Protein AF-A0A662VMW4-F1 (afdb_monomer_lite)

pLDDT: mean 93.88, std 6.51, range [38.72, 98.88]

Sequence (326 aa):
MIAGYEICIRVAQFLLPSYYYFHNTGTAGTFGAAAACGKLLDLDVNQFVNAIGNAGTMAAGLWQFLEDGALSKSIHAGNAAKNGLISAELSKRGMTGAIKIFEGEKGICRAINRVDVKDCNLEILIENLGKKYKIAEVSVKPYPSCAGTHAAIDAIFYLLNDTNIDTSLISKIEVEVPKRMYDLGLWNKTPKNAYAAKFSIPFCIAAILKFGKLGVAEFSDENVKELADTMNKVDVIHSPELDKEAVEVGSYPSVVKLTLTDSSTLECKVTYPKGHEKNPMLERDIQKKFEENAKGLIPEDTIRRLISSISRLERFEDVSLLFGGE

Foldseek 3Di:
DLQLLQQLVLVLVLQPPLPPFWDSLLASLLLSLLRVLLVVVVPDPQLNLQLNQQSNVRRTDTPVCLVVLHPCNVVSNVSSNVSSNVSSVVSVVPHGGDNCQCQDPPHPNCVRVVDHSVPGDPCSSPPCPPNDGSVLQFFDDLAPADLLLQQVLVQLLCQCVVPVDLLVQFQAKEKEWAPVLVVSVLQDLQQPALSSLSSHNLLSNLLCNVPVDHYSVCSGRVNSVVSSVSSVRYGYDYDPVQNVLLPDVSQGKMKMWTAGNVRDIDIDIGRRGERGSVRYDDLVSVLVNQCVVCPPVDDPVLSVLLSVCVVPVVPDPDPVVNVVHD

Structure (mmCIF, N/CA/C/O backbone):
data_AF-A0A662VMW4-F1
#
_entry.id   AF-A0A662VMW4-F1
#
loop_
_atom_site.group_PDB
_atom_site.id
_atom_site.type_symbol
_atom_site.label_atom_id
_atom_site.label_alt_id
_atom_site.label_comp_id
_atom_site.label_asym_id
_atom_site.label_entity_id
_atom_site.label_seq_id
_atom_site.pdbx_PDB_ins_code
_atom_site.Cartn_x
_atom_site.Cartn_y
_atom_site.Cartn_z
_atom_site.occupancy
_atom_site.B_iso_or_equiv
_atom_site.auth_seq_id
_atom_site.auth_comp_id
_atom_site.auth_asym_id
_atom_site.auth_atom_id
_atom_site.pdbx_PDB_model_num
ATOM 1 N N . MET A 1 1 ? 5.449 -8.865 -15.879 1.00 88.38 1 MET A N 1
ATOM 2 C CA . MET A 1 1 ? 5.154 -8.604 -14.447 1.00 88.38 1 MET A CA 1
ATOM 3 C C . MET A 1 1 ? 6.329 -8.917 -13.525 1.00 88.38 1 MET A C 1
ATOM 5 O O . MET A 1 1 ? 6.767 -8.001 -12.844 1.00 88.38 1 MET A O 1
ATOM 9 N N . ILE A 1 2 ? 6.868 -10.146 -13.524 1.00 94.50 2 ILE A N 1
ATOM 10 C CA . ILE A 1 2 ? 7.943 -10.576 -12.600 1.00 94.50 2 ILE A CA 1
ATOM 11 C C . ILE A 1 2 ? 9.131 -9.602 -12.581 1.00 94.50 2 ILE A C 1
ATOM 13 O O . ILE A 1 2 ? 9.471 -9.098 -11.520 1.00 94.50 2 ILE A O 1
ATOM 17 N N . ALA A 1 3 ? 9.693 -9.251 -13.745 1.00 94.25 3 ALA A N 1
ATOM 18 C CA . ALA A 1 3 ? 10.815 -8.309 -13.834 1.00 94.25 3 ALA A CA 1
ATOM 19 C C . ALA A 1 3 ? 10.515 -6.933 -13.205 1.00 94.25 3 ALA A C 1
ATOM 21 O O . ALA A 1 3 ? 11.375 -6.345 -12.558 1.00 94.25 3 ALA A O 1
ATOM 22 N N . GLY A 1 4 ? 9.286 -6.430 -13.355 1.00 96.69 4 GLY A N 1
ATOM 23 C CA . GLY A 1 4 ? 8.892 -5.149 -12.773 1.00 96.69 4 GLY A CA 1
ATOM 24 C C . GLY A 1 4 ? 8.798 -5.194 -11.251 1.00 96.69 4 GLY A C 1
ATOM 25 O O . GLY A 1 4 ? 9.306 -4.296 -10.585 1.00 96.69 4 GLY A O 1
ATOM 26 N N . TYR A 1 5 ? 8.204 -6.255 -10.697 1.00 96.06 5 TYR A N 1
ATOM 27 C CA . TYR A 1 5 ? 8.178 -6.479 -9.248 1.00 96.06 5 TYR A CA 1
ATOM 28 C C . TYR A 1 5 ? 9.584 -6.658 -8.678 1.00 96.06 5 TYR A C 1
ATOM 30 O O . TYR A 1 5 ? 9.911 -6.043 -7.667 1.00 96.06 5 TYR A O 1
ATOM 38 N N . GLU A 1 6 ? 10.416 -7.448 -9.359 1.00 96.12 6 GLU A N 1
ATOM 39 C CA . GLU A 1 6 ? 11.798 -7.714 -8.971 1.00 96.12 6 GLU A CA 1
ATOM 40 C C . GLU A 1 6 ? 12.590 -6.414 -8.806 1.00 96.12 6 GLU A C 1
ATOM 42 O O . GLU A 1 6 ? 13.123 -6.137 -7.733 1.00 96.12 6 GLU A O 1
ATOM 47 N N . ILE A 1 7 ? 12.602 -5.575 -9.846 1.00 96.25 7 ILE A N 1
ATOM 48 C CA . ILE A 1 7 ? 13.338 -4.309 -9.830 1.00 96.25 7 ILE A CA 1
ATOM 49 C C . ILE A 1 7 ? 12.708 -3.311 -8.854 1.00 96.25 7 ILE A C 1
ATOM 51 O O . ILE A 1 7 ? 13.433 -2.677 -8.093 1.00 96.25 7 ILE A O 1
ATOM 55 N N . CYS A 1 8 ? 11.377 -3.193 -8.815 1.00 96.31 8 CYS A N 1
ATOM 56 C CA . CYS A 1 8 ? 10.692 -2.290 -7.886 1.00 96.31 8 CYS A CA 1
ATOM 57 C C . CYS A 1 8 ? 11.068 -2.580 -6.428 1.00 96.31 8 CYS A C 1
ATOM 59 O O . CYS A 1 8 ? 11.479 -1.679 -5.700 1.00 96.31 8 CYS A O 1
ATOM 61 N N . ILE A 1 9 ? 10.954 -3.839 -5.996 1.00 94.56 9 ILE A N 1
ATOM 62 C CA . ILE A 1 9 ? 11.159 -4.212 -4.592 1.00 94.56 9 ILE A CA 1
ATOM 63 C C . ILE A 1 9 ? 12.630 -4.071 -4.206 1.00 94.56 9 ILE A C 1
ATOM 65 O O . ILE A 1 9 ? 12.927 -3.534 -3.141 1.00 94.56 9 ILE A O 1
ATOM 69 N N . ARG A 1 10 ? 13.554 -4.470 -5.083 1.00 94.56 10 ARG A N 1
ATOM 70 C CA . ARG A 1 10 ? 14.994 -4.317 -4.836 1.00 94.56 10 ARG A CA 1
ATOM 71 C C . ARG A 1 10 ? 15.412 -2.860 -4.746 1.00 94.56 10 ARG A C 1
ATOM 73 O O . ARG A 1 10 ? 16.129 -2.494 -3.823 1.00 94.56 10 ARG A O 1
ATOM 80 N N . VAL A 1 11 ? 14.921 -2.014 -5.652 1.00 94.81 11 VAL A N 1
ATOM 81 C CA . VAL A 1 11 ? 15.173 -0.569 -5.581 1.00 94.81 11 VAL A CA 1
ATOM 82 C C . VAL A 1 11 ? 14.539 0.021 -4.325 1.00 94.81 11 VAL A C 1
ATOM 84 O O . VAL A 1 11 ? 15.156 0.852 -3.668 1.00 94.81 11 VAL A O 1
ATOM 87 N N . ALA A 1 12 ? 13.343 -0.423 -3.934 1.00 92.69 12 ALA A N 1
ATOM 88 C CA . ALA A 1 12 ? 12.746 0.007 -2.677 1.00 92.69 12 ALA A CA 1
ATOM 89 C C . ALA A 1 12 ? 13.654 -0.356 -1.489 1.00 92.69 12 ALA A C 1
ATOM 91 O O . ALA A 1 12 ? 13.955 0.528 -0.689 1.00 92.69 12 ALA A O 1
ATOM 92 N N . GLN A 1 13 ? 14.135 -1.598 -1.400 1.00 90.81 13 GLN A N 1
ATOM 93 C CA . GLN A 1 13 ? 15.043 -2.052 -0.339 1.00 90.81 13 GLN A CA 1
ATOM 94 C C . GLN A 1 13 ? 16.376 -1.292 -0.344 1.00 90.81 13 GLN A C 1
ATOM 96 O O . GLN A 1 13 ? 16.852 -0.890 0.711 1.00 90.81 13 GLN A O 1
ATOM 101 N N . PHE A 1 14 ? 16.933 -1.028 -1.526 1.00 91.62 14 PHE A N 1
ATOM 102 C CA . PHE A 1 14 ? 18.138 -0.217 -1.705 1.00 91.62 14 PHE A CA 1
ATOM 103 C C . PHE A 1 14 ? 17.962 1.227 -1.204 1.00 91.62 14 PHE A C 1
ATOM 105 O O . PHE A 1 14 ? 18.882 1.823 -0.651 1.00 91.62 14 PHE A O 1
ATOM 112 N N . LEU A 1 15 ? 16.759 1.783 -1.358 1.00 88.38 15 LEU A N 1
ATOM 113 C CA . LEU A 1 15 ? 16.388 3.120 -0.897 1.00 88.38 15 LEU A CA 1
ATOM 114 C C . LEU A 1 15 ? 15.868 3.142 0.554 1.00 88.38 15 LEU A C 1
ATOM 116 O O . LEU A 1 15 ? 15.182 4.083 0.937 1.00 88.38 15 LEU A O 1
ATOM 120 N N . LEU A 1 16 ? 16.133 2.140 1.391 1.00 81.38 16 LEU A N 1
ATOM 121 C CA . LEU A 1 16 ? 15.927 2.258 2.843 1.00 81.38 16 LEU A CA 1
ATOM 122 C C . LEU A 1 16 ? 17.132 2.975 3.489 1.00 81.38 16 LEU A C 1
ATOM 124 O O . LEU A 1 16 ? 18.251 2.775 3.025 1.00 81.38 16 LEU A O 1
ATOM 128 N N . PRO A 1 17 ? 16.955 3.808 4.543 1.00 70.12 17 PRO A N 1
ATOM 129 C CA . PRO A 1 17 ? 15.722 4.133 5.281 1.00 70.12 17 PRO A CA 1
ATOM 130 C C . PRO A 1 17 ? 14.933 5.345 4.733 1.00 70.12 17 PRO A C 1
ATOM 132 O O . PRO A 1 17 ? 14.060 5.884 5.407 1.00 70.12 17 PRO A O 1
ATOM 135 N N . SER A 1 18 ? 15.220 5.774 3.508 1.00 62.03 18 SER A N 1
ATOM 136 C CA . SER A 1 18 ? 14.873 7.054 2.865 1.00 62.03 18 SER A CA 1
ATOM 137 C C . SER A 1 18 ? 13.409 7.490 2.715 1.00 62.03 18 SER A C 1
ATOM 139 O O . SER A 1 18 ? 13.099 8.494 2.067 1.00 62.03 18 SER A O 1
ATOM 141 N N . TYR A 1 19 ? 12.475 6.769 3.319 1.00 66.44 19 TYR A N 1
ATOM 142 C CA . TYR A 1 19 ? 11.041 6.996 3.154 1.00 66.44 19 TYR A CA 1
ATOM 143 C C . TYR A 1 19 ? 10.470 8.136 3.988 1.00 66.44 19 TYR A C 1
ATOM 145 O O . TYR A 1 19 ? 9.255 8.298 4.014 1.00 66.44 19 TYR A O 1
ATOM 153 N N . TYR A 1 20 ? 11.314 8.912 4.664 1.00 71.94 20 TYR A N 1
ATOM 154 C CA . TYR A 1 20 ? 10.844 10.034 5.468 1.00 71.94 20 TYR A CA 1
ATOM 155 C C . TYR A 1 20 ? 10.188 11.114 4.593 1.00 71.94 20 TYR A C 1
ATOM 157 O O . TYR A 1 20 ? 9.087 11.564 4.881 1.00 71.94 20 TYR A O 1
ATOM 165 N N . TYR A 1 21 ? 10.823 11.486 3.475 1.00 85.38 21 TYR A N 1
ATOM 166 C CA . TYR A 1 21 ? 10.303 12.532 2.582 1.00 85.38 21 TYR A CA 1
ATOM 167 C C . TYR A 1 21 ? 9.625 11.979 1.329 1.00 85.38 21 TYR A C 1
ATOM 169 O O . TYR A 1 21 ? 8.680 12.585 0.821 1.00 85.38 21 TYR A O 1
ATOM 177 N N . PHE A 1 22 ? 10.093 10.832 0.829 1.00 90.69 22 PHE A N 1
ATOM 178 C CA . PHE A 1 22 ? 9.646 10.270 -0.441 1.00 90.69 22 PHE A CA 1
ATOM 179 C C . PHE A 1 22 ? 8.833 8.987 -0.271 1.00 90.69 22 PHE A C 1
ATOM 181 O O . PHE A 1 22 ? 9.166 8.091 0.505 1.00 90.69 22 PHE A O 1
ATOM 188 N N . HIS A 1 23 ? 7.782 8.872 -1.072 1.00 92.00 23 HIS A N 1
ATOM 189 C CA . HIS A 1 23 ? 6.927 7.703 -1.161 1.00 92.00 23 HIS A CA 1
ATOM 190 C C . HIS A 1 23 ? 7.500 6.692 -2.161 1.00 92.00 23 HIS A C 1
ATOM 192 O O . HIS A 1 23 ? 7.542 6.939 -3.369 1.00 92.00 23 HIS A O 1
ATOM 198 N N . ASN A 1 24 ? 7.867 5.511 -1.660 1.00 91.00 24 ASN A N 1
ATOM 199 C CA . ASN A 1 24 ? 8.467 4.417 -2.431 1.00 91.00 24 ASN A CA 1
ATOM 200 C C . ASN A 1 24 ? 7.667 3.991 -3.676 1.00 91.00 24 ASN A C 1
ATOM 202 O O . ASN A 1 24 ? 8.257 3.622 -4.686 1.00 91.00 24 ASN A O 1
ATOM 206 N N . THR A 1 25 ? 6.334 4.072 -3.634 1.00 93.44 25 THR A N 1
ATOM 207 C CA . THR A 1 25 ? 5.485 3.742 -4.793 1.00 93.44 25 THR A CA 1
ATOM 208 C C . THR A 1 25 ? 5.797 4.643 -5.988 1.00 93.44 25 THR A C 1
ATOM 210 O O . THR A 1 25 ? 5.782 4.176 -7.120 1.00 93.44 25 THR A O 1
ATOM 213 N N . GLY A 1 26 ? 6.072 5.928 -5.740 1.00 94.94 26 GLY A N 1
ATOM 214 C CA . GLY A 1 26 ? 6.413 6.882 -6.792 1.00 94.94 26 GLY A CA 1
ATOM 215 C C . GLY A 1 26 ? 7.872 6.767 -7.232 1.00 94.94 26 GLY A C 1
ATOM 216 O O . GLY A 1 26 ? 8.170 6.831 -8.422 1.00 94.94 26 GLY A O 1
ATOM 217 N N . THR A 1 27 ? 8.791 6.528 -6.292 1.00 94.69 27 THR A N 1
ATOM 218 C CA . THR A 1 27 ? 10.219 6.403 -6.610 1.00 94.69 27 THR A CA 1
ATOM 219 C C . THR A 1 27 ? 10.556 5.028 -7.192 1.00 94.69 27 THR A C 1
ATOM 221 O O . THR A 1 27 ? 10.741 4.896 -8.400 1.00 94.69 27 THR A O 1
ATOM 224 N N . ALA A 1 28 ? 10.575 3.980 -6.369 1.00 96.06 28 ALA A N 1
ATOM 225 C CA . ALA A 1 28 ? 10.934 2.620 -6.774 1.00 96.06 28 ALA A CA 1
ATOM 226 C C . ALA A 1 28 ? 9.974 2.029 -7.825 1.00 96.06 28 ALA A C 1
ATOM 228 O O . ALA A 1 28 ? 10.408 1.325 -8.740 1.00 96.06 28 ALA A O 1
ATOM 229 N N . GLY A 1 29 ? 8.684 2.381 -7.758 1.00 97.38 29 GLY A N 1
ATOM 230 C CA . GLY A 1 29 ? 7.695 1.959 -8.754 1.00 97.38 29 GLY A CA 1
ATOM 231 C C . GLY A 1 29 ? 8.026 2.417 -10.176 1.00 97.38 29 GLY A C 1
ATOM 232 O O . GLY A 1 29 ? 7.745 1.687 -11.125 1.00 97.38 29 GLY A O 1
ATOM 233 N N . THR A 1 30 ? 8.687 3.572 -10.334 1.00 98.19 30 THR A N 1
ATOM 234 C CA . THR A 1 30 ? 9.099 4.089 -11.651 1.00 98.19 30 THR A CA 1
ATOM 235 C C . THR A 1 30 ? 10.113 3.156 -12.321 1.00 98.19 30 THR A C 1
ATOM 237 O O . THR A 1 30 ? 9.996 2.856 -13.509 1.00 98.19 30 THR A O 1
ATOM 240 N N . PHE A 1 31 ? 11.060 2.613 -11.550 1.00 98.38 31 PHE A N 1
ATOM 241 C CA . PHE A 1 31 ? 12.035 1.635 -12.040 1.00 98.38 31 PHE A CA 1
ATOM 242 C C . PHE A 1 31 ? 11.387 0.293 -12.385 1.00 98.38 31 PHE A C 1
ATOM 244 O O . PHE A 1 31 ? 11.691 -0.292 -13.424 1.00 98.38 31 PHE A O 1
ATOM 251 N N . GLY A 1 32 ? 10.461 -0.182 -11.546 1.00 98.12 32 GLY A N 1
ATOM 252 C CA . GLY A 1 32 ? 9.708 -1.405 -11.824 1.00 98.12 32 GLY A CA 1
ATOM 253 C C . GLY A 1 32 ? 8.880 -1.312 -13.105 1.00 98.12 32 GLY A C 1
ATOM 254 O O . GLY A 1 32 ? 8.888 -2.234 -13.922 1.00 98.12 32 GLY A O 1
ATOM 255 N N . ALA A 1 33 ? 8.210 -0.178 -13.318 1.00 98.56 33 ALA A N 1
ATOM 256 C CA . ALA A 1 33 ? 7.465 0.086 -14.544 1.00 98.56 33 ALA A CA 1
ATOM 257 C C . ALA A 1 33 ? 8.388 0.123 -15.774 1.00 98.56 33 ALA A C 1
ATOM 259 O O . ALA A 1 33 ? 8.072 -0.515 -16.778 1.00 98.56 33 ALA A O 1
ATOM 260 N N . ALA A 1 34 ? 9.549 0.783 -15.682 1.00 98.62 34 ALA A N 1
ATOM 261 C CA . ALA A 1 34 ? 10.544 0.800 -16.757 1.00 98.62 34 ALA A CA 1
ATOM 262 C C . ALA A 1 34 ? 11.063 -0.606 -17.089 1.00 98.62 34 ALA A C 1
ATOM 264 O O . ALA A 1 34 ? 11.151 -0.965 -18.259 1.00 98.62 34 ALA A O 1
ATOM 265 N N . ALA A 1 35 ? 11.340 -1.432 -16.076 1.00 98.25 35 ALA A N 1
ATOM 266 C CA . ALA A 1 35 ? 11.790 -2.807 -16.273 1.00 98.25 35 ALA A CA 1
ATOM 267 C C . ALA A 1 35 ? 10.716 -3.685 -16.938 1.00 98.25 35 ALA A C 1
ATOM 269 O O . ALA A 1 35 ? 11.013 -4.449 -17.857 1.00 98.25 35 ALA A O 1
ATOM 270 N N . ALA A 1 36 ? 9.457 -3.564 -16.505 1.00 98.19 36 ALA A N 1
ATOM 271 C CA . ALA A 1 36 ? 8.347 -4.294 -17.109 1.00 98.19 36 ALA A CA 1
ATOM 272 C C . ALA A 1 36 ? 8.113 -3.877 -18.569 1.00 98.19 36 ALA A C 1
ATOM 274 O O . ALA A 1 36 ? 8.021 -4.748 -19.432 1.00 98.19 36 ALA A O 1
ATOM 275 N N . CYS A 1 37 ? 8.067 -2.572 -18.850 1.00 98.44 37 CYS A N 1
ATOM 276 C CA . CYS A 1 37 ? 7.871 -2.054 -20.207 1.00 98.44 37 CYS A CA 1
ATOM 277 C C . CYS A 1 37 ? 9.068 -2.373 -21.105 1.00 98.44 37 CYS A C 1
ATOM 279 O O . CYS A 1 37 ? 8.886 -2.804 -22.237 1.00 98.44 37 CYS A O 1
ATOM 281 N N . GLY A 1 38 ? 10.291 -2.245 -20.588 1.00 98.31 38 GLY A N 1
ATOM 282 C CA . GLY A 1 38 ? 11.498 -2.592 -21.329 1.00 98.31 38 GLY A CA 1
ATOM 283 C C . GLY A 1 38 ? 11.531 -4.066 -21.733 1.00 98.31 38 GLY A C 1
ATOM 284 O O . GLY A 1 38 ? 11.960 -4.399 -22.835 1.00 98.31 38 GLY A O 1
ATOM 285 N N . LYS A 1 39 ? 10.998 -4.952 -20.880 1.00 97.38 39 LYS A N 1
ATOM 286 C CA . LYS A 1 39 ? 10.869 -6.374 -21.212 1.00 97.38 39 LYS A CA 1
ATOM 287 C C . LYS A 1 39 ? 9.809 -6.631 -22.285 1.00 97.38 39 LYS A C 1
ATOM 289 O O . LYS A 1 39 ? 10.014 -7.524 -23.091 1.00 97.38 39 LYS A O 1
ATOM 294 N N . LEU A 1 40 ? 8.711 -5.874 -22.295 1.00 95.94 40 LEU A N 1
ATOM 295 C CA . LEU A 1 40 ? 7.670 -5.973 -23.329 1.00 95.94 40 LEU A CA 1
ATOM 296 C C . LEU A 1 40 ? 8.121 -5.407 -24.683 1.00 95.94 40 LEU A C 1
ATOM 298 O O . LEU A 1 40 ? 7.681 -5.884 -25.718 1.00 95.94 40 LEU A O 1
ATOM 302 N N . LEU A 1 41 ? 8.993 -4.398 -24.676 1.00 97.81 41 LEU A N 1
ATOM 303 C CA . LEU A 1 41 ? 9.533 -3.761 -25.883 1.00 97.81 41 LEU A CA 1
ATOM 304 C C . LEU A 1 41 ? 10.791 -4.456 -26.432 1.00 97.81 41 LEU A C 1
ATOM 306 O O . LEU A 1 41 ? 11.428 -3.922 -27.348 1.00 97.81 41 LEU A O 1
ATOM 310 N N . ASP A 1 42 ? 11.184 -5.592 -25.848 1.00 97.50 42 ASP A N 1
ATOM 311 C CA . ASP A 1 42 ? 12.422 -6.314 -26.151 1.00 97.50 42 ASP A CA 1
ATOM 312 C C . ASP A 1 42 ? 13.634 -5.372 -26.237 1.00 97.50 42 ASP A C 1
ATOM 314 O O . ASP A 1 42 ? 14.305 -5.261 -27.270 1.00 97.50 42 ASP A O 1
ATOM 318 N N . LEU A 1 43 ? 13.868 -4.608 -25.164 1.00 98.62 43 LEU A N 1
ATOM 319 C CA . LEU A 1 43 ? 15.068 -3.781 -25.052 1.00 98.62 43 LEU A CA 1
ATOM 320 C C . LEU A 1 43 ? 16.319 -4.659 -24.956 1.00 98.62 43 LEU A C 1
ATOM 322 O O . LEU A 1 43 ? 16.342 -5.656 -24.229 1.00 98.62 43 LEU A O 1
ATOM 326 N N . ASP A 1 44 ? 17.381 -4.254 -25.650 1.00 98.50 44 ASP A N 1
ATOM 327 C CA . ASP A 1 44 ? 18.712 -4.813 -25.422 1.00 98.50 44 ASP A CA 1
ATOM 328 C C . ASP A 1 44 ? 19.327 -4.292 -24.106 1.00 98.50 44 ASP A C 1
ATOM 330 O O . ASP A 1 44 ? 18.756 -3.456 -23.403 1.00 98.50 44 ASP A O 1
ATOM 334 N N . VAL A 1 45 ? 20.513 -4.790 -23.751 1.00 98.12 45 VAL A N 1
ATOM 335 C CA . VAL A 1 45 ? 21.195 -4.433 -22.494 1.00 98.12 45 VAL A CA 1
ATOM 336 C C . VAL A 1 45 ? 21.472 -2.930 -22.384 1.00 98.12 45 VAL A C 1
ATOM 338 O O . VAL A 1 45 ? 21.219 -2.339 -21.333 1.00 98.12 45 VAL A O 1
ATOM 341 N N . ASN A 1 46 ? 21.959 -2.291 -23.449 1.00 98.50 46 ASN A N 1
ATOM 342 C CA . ASN A 1 46 ? 22.288 -0.863 -23.427 1.00 98.50 46 ASN A CA 1
ATOM 343 C C . ASN A 1 46 ? 21.018 -0.016 -23.320 1.00 98.50 46 ASN A C 1
ATOM 345 O O . ASN A 1 46 ? 20.983 0.982 -22.597 1.00 98.50 46 ASN A O 1
ATOM 349 N N . GLN A 1 47 ? 19.954 -0.436 -24.001 1.00 98.69 47 GLN A N 1
ATOM 350 C CA . GLN A 1 47 ? 18.638 0.174 -23.879 1.00 98.69 47 GLN A CA 1
ATOM 351 C C . GLN A 1 47 ? 18.070 -0.002 -22.462 1.00 98.69 47 GLN A C 1
ATOM 353 O O . GLN A 1 47 ? 17.562 0.950 -21.880 1.00 98.69 47 GLN A O 1
ATOM 358 N N . PHE A 1 48 ? 18.226 -1.162 -21.825 1.00 98.44 48 PHE A N 1
ATOM 359 C CA . PHE A 1 48 ? 17.813 -1.330 -20.428 1.00 98.44 48 PHE A CA 1
ATOM 360 C C . PHE A 1 48 ? 18.560 -0.392 -19.475 1.00 98.44 48 PHE A C 1
ATOM 362 O O . PHE A 1 48 ? 17.923 0.250 -18.639 1.00 98.44 48 PHE A O 1
ATOM 369 N N . VAL A 1 49 ? 19.883 -0.262 -19.616 1.00 98.38 49 VAL A N 1
ATOM 370 C CA . VAL A 1 49 ? 20.684 0.669 -18.799 1.00 98.38 49 VAL A CA 1
ATOM 371 C C . VAL A 1 49 ? 20.176 2.104 -18.959 1.00 98.38 49 VAL A C 1
ATOM 373 O O . VAL A 1 49 ? 19.939 2.799 -17.970 1.00 98.38 49 VAL A O 1
ATOM 376 N N . ASN A 1 50 ? 19.939 2.536 -20.198 1.00 98.75 50 ASN A N 1
ATOM 377 C CA . ASN A 1 50 ? 19.415 3.867 -20.493 1.00 98.75 50 ASN A CA 1
ATOM 378 C C . ASN A 1 50 ? 17.988 4.068 -19.958 1.00 98.75 50 ASN A C 1
ATOM 380 O O . ASN A 1 50 ? 17.707 5.098 -19.349 1.00 98.75 50 ASN A O 1
ATOM 384 N N . ALA A 1 51 ? 17.098 3.087 -20.124 1.00 98.75 51 ALA A N 1
ATOM 385 C CA . ALA A 1 51 ? 15.730 3.134 -19.612 1.00 98.75 51 ALA A CA 1
ATOM 386 C C . ALA A 1 51 ? 15.701 3.263 -18.082 1.00 98.75 51 ALA A C 1
ATOM 388 O O . ALA A 1 51 ? 14.966 4.090 -17.549 1.00 98.75 51 ALA A O 1
ATOM 389 N N . ILE A 1 52 ? 16.532 2.499 -17.370 1.00 98.50 52 ILE A N 1
ATOM 390 C CA . ILE A 1 52 ? 16.667 2.588 -15.909 1.00 98.50 52 ILE A CA 1
ATOM 391 C C . ILE A 1 52 ? 17.250 3.944 -15.485 1.00 98.50 52 ILE A C 1
ATOM 393 O O . ILE A 1 52 ? 16.757 4.550 -14.530 1.00 98.50 52 ILE A O 1
ATOM 397 N N . GLY A 1 53 ? 18.232 4.465 -16.225 1.00 98.50 53 GLY A N 1
ATOM 398 C CA . GLY A 1 53 ? 18.773 5.808 -16.011 1.00 98.50 53 GLY A CA 1
ATOM 399 C C . GLY A 1 53 ? 17.717 6.909 -16.157 1.00 98.50 53 GLY A C 1
ATOM 400 O O . GLY A 1 53 ? 17.567 7.749 -15.270 1.00 98.50 53 GLY A O 1
ATOM 401 N N . ASN A 1 54 ? 16.942 6.870 -17.243 1.00 98.56 54 ASN A N 1
ATOM 402 C CA . ASN A 1 54 ? 15.845 7.808 -17.508 1.00 98.56 54 ASN A CA 1
ATOM 403 C C . ASN A 1 54 ? 14.746 7.716 -16.436 1.00 98.56 54 ASN A C 1
ATOM 405 O O . ASN A 1 54 ? 14.251 8.739 -15.956 1.00 98.56 54 ASN A O 1
ATOM 409 N N . ALA A 1 55 ? 14.413 6.494 -16.014 1.00 98.44 55 ALA A N 1
ATOM 410 C CA . ALA A 1 55 ? 13.422 6.232 -14.979 1.00 98.44 55 ALA A CA 1
ATOM 411 C C . ALA A 1 55 ? 13.821 6.874 -13.645 1.00 98.44 55 ALA A C 1
ATOM 413 O O . ALA A 1 55 ? 13.000 7.536 -13.010 1.00 98.44 55 ALA A O 1
ATOM 414 N N . GLY A 1 56 ? 15.087 6.738 -13.241 1.00 96.69 56 GLY A N 1
ATOM 415 C CA . GLY A 1 56 ? 15.554 7.291 -11.973 1.00 96.69 56 GLY A CA 1
ATOM 416 C C . GLY A 1 56 ? 15.568 8.815 -11.918 1.00 96.69 56 GLY A C 1
ATOM 417 O O . GLY A 1 56 ? 15.262 9.373 -10.869 1.00 96.69 56 GLY A O 1
ATOM 418 N N . THR A 1 57 ? 15.813 9.503 -13.037 1.00 95.12 57 THR A N 1
ATOM 419 C CA . THR A 1 57 ? 15.663 10.970 -13.102 1.00 95.12 57 THR A CA 1
ATOM 420 C C . THR A 1 57 ? 14.213 11.425 -12.897 1.00 95.12 57 THR A C 1
ATOM 422 O O . THR A 1 57 ? 13.983 12.531 -12.412 1.00 95.12 57 THR A O 1
ATOM 425 N N . MET A 1 58 ? 13.230 10.584 -13.224 1.00 96.31 58 MET A N 1
ATOM 426 C CA . MET A 1 58 ? 11.802 10.884 -13.066 1.00 96.31 58 MET A CA 1
ATOM 427 C C . MET A 1 58 ? 11.170 10.257 -11.808 1.00 96.31 58 MET A C 1
ATOM 429 O O . MET A 1 58 ? 9.957 10.372 -11.606 1.00 96.31 58 MET A O 1
ATOM 433 N N . ALA A 1 59 ? 11.961 9.584 -10.968 1.00 95.50 59 ALA A N 1
ATOM 434 C CA . ALA A 1 59 ? 11.498 8.898 -9.766 1.00 95.50 59 ALA A CA 1
ATOM 435 C C . ALA A 1 59 ? 11.223 9.905 -8.632 1.00 95.50 59 ALA A C 1
ATOM 437 O O . ALA A 1 59 ? 12.147 10.470 -8.051 1.00 95.50 59 ALA A O 1
ATOM 438 N 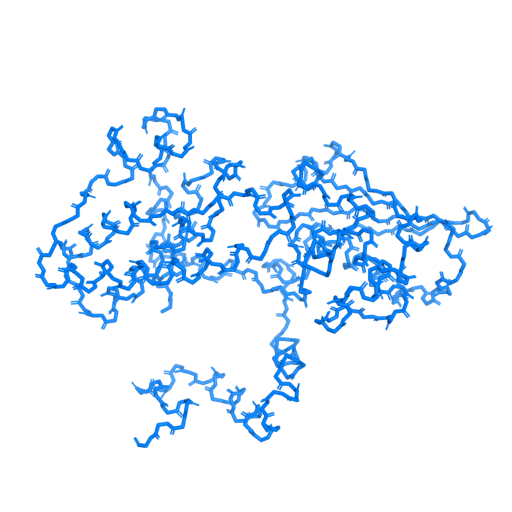N . ALA A 1 60 ? 9.949 10.126 -8.294 1.00 93.50 60 ALA A N 1
ATOM 439 C CA . ALA A 1 60 ? 9.541 11.134 -7.309 1.00 93.50 60 ALA A CA 1
ATOM 440 C C . ALA A 1 60 ? 8.208 10.795 -6.612 1.00 93.50 60 ALA A C 1
ATOM 442 O O . ALA A 1 60 ? 7.507 9.859 -6.989 1.00 93.50 60 ALA A O 1
ATOM 443 N N . GLY A 1 61 ? 7.844 11.591 -5.602 1.00 93.12 61 GLY A N 1
ATOM 444 C CA . GLY A 1 61 ? 6.567 11.520 -4.881 1.00 93.12 61 GLY A CA 1
ATOM 445 C C . GLY A 1 61 ? 6.761 11.865 -3.409 1.00 93.12 61 GLY A C 1
ATOM 446 O O . GLY A 1 61 ? 7.384 11.092 -2.692 1.00 93.12 61 GLY A O 1
ATOM 447 N N . LEU A 1 62 ? 6.267 13.020 -2.962 1.00 93.44 62 LEU A N 1
ATOM 448 C CA . LEU A 1 62 ? 6.501 13.530 -1.605 1.00 93.44 62 LEU A CA 1
ATOM 449 C C . LEU A 1 62 ? 5.401 13.085 -0.635 1.00 93.44 62 LEU A C 1
ATOM 451 O O . LEU A 1 62 ? 4.232 13.012 -1.009 1.00 93.44 62 LEU A O 1
ATOM 455 N N . TRP A 1 63 ? 5.762 12.830 0.623 1.00 90.88 63 TRP A N 1
ATOM 456 C CA . TRP A 1 63 ? 4.830 12.372 1.665 1.00 90.88 63 TRP A CA 1
ATOM 457 C C . TRP A 1 63 ? 3.862 13.430 2.203 1.00 90.88 63 TRP A C 1
ATOM 459 O O . TRP A 1 63 ? 2.918 13.058 2.892 1.00 90.88 63 TRP A O 1
ATOM 469 N N . GLN A 1 64 ? 4.025 14.709 1.844 1.00 91.81 64 GLN A N 1
ATOM 470 C CA . GLN A 1 64 ? 3.224 15.830 2.364 1.00 91.81 64 GLN A CA 1
ATOM 471 C C . GLN A 1 64 ? 1.700 15.612 2.279 1.00 91.81 64 GLN A C 1
ATOM 473 O O . GLN A 1 64 ? 0.955 16.127 3.104 1.00 91.81 64 GLN A O 1
ATOM 478 N N . PHE A 1 65 ? 1.226 14.790 1.334 1.00 91.06 65 PHE A N 1
ATOM 479 C CA . PHE A 1 65 ? -0.190 14.427 1.242 1.00 91.06 65 PHE A CA 1
ATOM 480 C C . PHE A 1 65 ? -0.766 13.853 2.546 1.00 91.06 65 PHE A C 1
ATOM 482 O O . PHE A 1 65 ? -1.978 13.924 2.736 1.00 91.06 65 PHE A O 1
ATOM 489 N N . LEU A 1 66 ? 0.062 13.227 3.391 1.00 88.12 66 LEU A N 1
ATOM 490 C CA . LEU A 1 66 ? -0.376 12.594 4.631 1.00 88.12 66 LEU A CA 1
ATOM 491 C C . LEU A 1 66 ? -0.834 13.645 5.649 1.00 88.12 66 LEU A C 1
ATOM 493 O O . LEU A 1 66 ? -1.924 13.506 6.195 1.00 88.12 66 LEU A O 1
ATOM 497 N N . GLU A 1 67 ? -0.063 14.723 5.810 1.00 86.81 67 GLU A N 1
ATOM 498 C CA . GLU A 1 67 ? -0.372 15.848 6.709 1.00 86.81 67 GLU A CA 1
ATOM 499 C C . GLU A 1 67 ? -1.658 16.579 6.293 1.00 86.81 67 GLU A C 1
ATOM 501 O O . GLU A 1 67 ? -2.511 16.950 7.109 1.00 86.81 67 GLU A O 1
ATOM 506 N N . ASP A 1 68 ? -1.832 16.747 4.982 1.00 88.06 68 ASP A N 1
ATOM 507 C CA . ASP A 1 68 ? -2.962 17.483 4.421 1.00 88.06 68 ASP A CA 1
ATOM 508 C C . ASP A 1 68 ? -4.208 16.604 4.221 1.00 88.06 68 ASP A C 1
ATOM 510 O O . ASP A 1 68 ? -5.308 17.123 4.022 1.00 88.06 68 ASP A O 1
ATOM 514 N N . GLY A 1 69 ? -4.066 15.273 4.271 1.00 83.44 69 GLY A N 1
ATOM 515 C CA . GLY A 1 69 ? -5.117 14.333 3.870 1.00 83.44 69 GLY A CA 1
ATOM 516 C C . GLY A 1 69 ? -5.457 14.428 2.377 1.00 83.44 69 GLY A C 1
ATOM 517 O O . GLY A 1 69 ? -6.613 14.249 1.989 1.00 83.44 69 GLY A O 1
ATOM 518 N N . ALA A 1 70 ? -4.468 14.754 1.540 1.00 89.94 70 ALA A N 1
ATOM 519 C CA . ALA A 1 70 ? -4.654 15.055 0.125 1.00 89.94 70 ALA A CA 1
ATOM 520 C C . ALA A 1 70 ? -4.726 13.796 -0.759 1.00 89.94 70 ALA A C 1
ATOM 522 O O . ALA A 1 70 ? -4.024 12.803 -0.554 1.00 89.94 70 ALA A O 1
ATOM 523 N N . LEU A 1 71 ? -5.505 13.883 -1.843 1.00 90.69 71 LEU A N 1
ATOM 524 C CA . LEU A 1 71 ? -5.667 12.810 -2.837 1.00 90.69 71 LEU A CA 1
ATOM 525 C C . LEU A 1 71 ? -4.416 12.572 -3.709 1.00 90.69 71 LEU A C 1
ATOM 527 O O . LEU A 1 71 ? -4.355 11.601 -4.467 1.00 90.69 71 LEU A O 1
ATOM 531 N N . SER A 1 72 ? -3.404 13.439 -3.611 1.00 93.12 72 SER A N 1
ATOM 532 C CA . SER A 1 72 ? -2.207 13.433 -4.463 1.00 93.12 72 SER A CA 1
ATOM 533 C C . SER A 1 72 ? -1.359 12.162 -4.345 1.00 93.12 72 SER A C 1
ATOM 535 O O . SER A 1 72 ? -0.636 11.841 -5.286 1.00 93.12 72 SER A O 1
ATOM 537 N N . LYS A 1 73 ? -1.508 11.350 -3.285 1.00 93.12 73 LYS A N 1
ATOM 538 C CA . LYS A 1 73 ? -0.858 10.025 -3.197 1.00 93.12 73 LYS A CA 1
ATOM 539 C C . LYS A 1 73 ? -1.155 9.141 -4.407 1.00 93.12 73 LYS A C 1
ATOM 541 O O . LYS A 1 73 ? -0.278 8.397 -4.843 1.00 93.12 73 LYS A O 1
ATOM 546 N N . SER A 1 74 ? -2.381 9.188 -4.932 1.00 92.75 74 SER A N 1
ATOM 547 C CA . SER A 1 74 ? -2.800 8.356 -6.068 1.00 92.75 74 SER A CA 1
ATOM 548 C C . SER A 1 74 ? -2.023 8.701 -7.339 1.00 92.75 74 SER A C 1
ATOM 550 O O . SER A 1 74 ? -1.723 7.816 -8.142 1.00 92.75 74 SER A O 1
ATOM 552 N N . ILE A 1 75 ? -1.602 9.964 -7.478 1.00 95.69 75 ILE A N 1
ATOM 553 C CA . ILE A 1 75 ? -0.763 10.427 -8.589 1.00 95.69 75 ILE A CA 1
ATOM 554 C C . ILE A 1 75 ? 0.595 9.716 -8.573 1.00 95.69 75 ILE A C 1
ATOM 556 O O . ILE A 1 75 ? 1.162 9.488 -9.636 1.00 95.69 75 ILE A O 1
ATOM 560 N N . HIS A 1 76 ? 1.112 9.305 -7.409 1.00 96.62 76 HIS A N 1
ATOM 561 C CA . HIS A 1 76 ? 2.421 8.649 -7.309 1.00 96.62 76 HIS A CA 1
ATOM 562 C C . HIS A 1 76 ? 2.480 7.349 -8.122 1.00 96.62 76 HIS A C 1
ATOM 564 O O . HIS A 1 76 ? 3.418 7.156 -8.889 1.00 96.62 76 HIS A O 1
ATOM 570 N N . ALA A 1 77 ? 1.466 6.486 -8.004 1.00 96.75 77 ALA A N 1
ATOM 571 C CA . ALA A 1 77 ? 1.414 5.230 -8.755 1.00 96.75 77 ALA A CA 1
ATOM 572 C C . ALA A 1 77 ? 1.196 5.470 -10.258 1.00 96.75 77 ALA A C 1
ATOM 574 O O . ALA A 1 77 ? 1.874 4.862 -11.085 1.00 96.75 77 ALA A O 1
ATOM 575 N N . GLY A 1 78 ? 0.294 6.395 -10.612 1.00 97.44 78 GLY A N 1
ATOM 576 C CA . GLY A 1 78 ? 0.031 6.751 -12.009 1.00 97.44 78 GLY A CA 1
ATOM 577 C C . GLY A 1 78 ? 1.256 7.349 -12.707 1.00 97.44 78 GLY A C 1
ATOM 578 O O . GLY A 1 78 ? 1.611 6.930 -13.807 1.00 97.44 78 GLY A O 1
ATOM 579 N N . ASN A 1 79 ? 1.955 8.280 -12.049 1.00 97.81 79 ASN A N 1
ATOM 580 C CA . ASN A 1 79 ? 3.192 8.853 -12.578 1.00 97.81 79 ASN A CA 1
ATOM 581 C C . ASN A 1 79 ? 4.315 7.823 -12.648 1.00 97.81 79 ASN A C 1
ATOM 583 O O . ASN A 1 79 ? 5.030 7.825 -13.640 1.00 97.81 79 ASN A O 1
ATOM 587 N N . ALA A 1 80 ? 4.455 6.928 -11.668 1.00 98.25 80 ALA A N 1
ATOM 588 C CA . ALA A 1 80 ? 5.451 5.864 -11.739 1.00 98.25 80 ALA A CA 1
ATOM 589 C C . ALA A 1 80 ? 5.252 4.972 -12.974 1.00 98.25 80 ALA A C 1
ATOM 591 O O . ALA A 1 80 ? 6.198 4.741 -13.730 1.00 98.25 80 ALA A O 1
ATOM 592 N N . ALA A 1 81 ? 4.011 4.544 -13.230 1.00 98.38 81 ALA A N 1
ATOM 593 C CA . ALA A 1 81 ? 3.670 3.767 -14.419 1.00 98.38 81 ALA A CA 1
ATOM 594 C C . ALA A 1 81 ? 3.974 4.538 -15.716 1.00 98.38 81 ALA A C 1
ATOM 596 O O . ALA A 1 81 ? 4.682 4.032 -16.589 1.00 98.38 81 ALA A O 1
ATOM 597 N N . LYS A 1 82 ? 3.504 5.790 -15.810 1.00 98.50 82 LYS A N 1
ATOM 598 C CA . LYS A 1 82 ? 3.737 6.679 -16.960 1.00 98.50 82 LYS A CA 1
ATOM 599 C C . LYS A 1 82 ? 5.228 6.905 -17.225 1.00 98.50 82 LYS A C 1
ATOM 601 O O . LYS A 1 82 ? 5.689 6.751 -18.351 1.00 98.50 82 LYS A O 1
ATOM 606 N N . ASN A 1 83 ? 5.983 7.270 -16.195 1.00 98.62 83 ASN A N 1
ATOM 607 C CA . ASN A 1 83 ? 7.398 7.610 -16.306 1.00 98.62 83 ASN A CA 1
ATOM 608 C C . ASN A 1 83 ? 8.227 6.378 -16.686 1.00 98.62 83 ASN A C 1
ATOM 610 O O . ASN A 1 83 ? 9.145 6.490 -17.499 1.00 98.62 83 ASN A O 1
ATOM 614 N N . GLY A 1 84 ? 7.885 5.197 -16.162 1.00 98.62 84 GLY A N 1
ATOM 615 C CA . GLY A 1 84 ? 8.536 3.949 -16.548 1.00 98.62 84 GLY A CA 1
ATOM 616 C C . GLY A 1 84 ? 8.299 3.585 -18.015 1.00 98.62 84 GLY A C 1
ATOM 617 O O . GLY A 1 84 ? 9.257 3.286 -18.729 1.00 98.62 84 GLY A O 1
ATOM 618 N N . LEU A 1 85 ? 7.050 3.688 -18.486 1.00 98.62 85 LEU A N 1
ATOM 619 C CA . LEU A 1 85 ? 6.700 3.481 -19.896 1.00 98.62 85 LEU A CA 1
ATOM 620 C C . LEU A 1 85 ? 7.479 4.431 -20.814 1.00 98.62 85 LEU A C 1
ATOM 622 O O . LEU A 1 85 ? 8.158 3.976 -21.732 1.00 98.62 85 LEU A O 1
ATOM 626 N N . ILE A 1 86 ? 7.433 5.736 -20.526 1.00 98.69 86 ILE A N 1
ATOM 627 C CA . ILE A 1 86 ? 8.142 6.762 -21.303 1.00 98.69 86 ILE A CA 1
ATOM 628 C C . ILE A 1 86 ? 9.651 6.481 -21.326 1.00 98.69 86 ILE A C 1
ATOM 630 O O . ILE A 1 86 ? 10.278 6.588 -22.375 1.00 98.69 86 ILE A O 1
ATOM 634 N N . SER A 1 87 ? 10.239 6.069 -20.200 1.00 98.75 87 SER A N 1
ATOM 635 C CA . SER A 1 87 ? 11.672 5.752 -20.122 1.00 98.75 87 SER A CA 1
ATOM 636 C C . SER A 1 87 ? 12.075 4.603 -21.045 1.00 98.75 87 SER A C 1
ATOM 638 O O . SER A 1 87 ? 13.106 4.687 -21.716 1.00 98.75 87 SER A O 1
ATOM 640 N N . ALA A 1 88 ? 11.264 3.543 -21.091 1.00 98.75 88 ALA A N 1
ATOM 641 C CA . ALA A 1 88 ? 11.509 2.387 -21.945 1.00 98.75 88 ALA A CA 1
ATOM 642 C C . ALA A 1 88 ? 11.316 2.723 -23.436 1.00 98.75 88 ALA A C 1
ATOM 644 O O . ALA A 1 88 ? 12.181 2.406 -24.252 1.00 98.75 88 ALA A O 1
ATOM 645 N N . GLU A 1 89 ? 10.234 3.430 -23.780 1.00 98.62 89 GLU A N 1
ATOM 646 C CA . GLU A 1 89 ? 9.943 3.933 -25.133 1.00 98.62 89 GLU A CA 1
ATOM 647 C C . GLU A 1 89 ? 11.069 4.819 -25.682 1.00 98.62 89 GLU A C 1
ATOM 649 O O . GLU A 1 89 ? 11.578 4.591 -26.782 1.00 98.62 89 GLU A O 1
ATOM 654 N N . LEU A 1 90 ? 11.484 5.825 -24.906 1.00 98.56 90 LEU A N 1
ATOM 655 C CA . LEU A 1 90 ? 12.542 6.752 -25.304 1.00 98.56 90 LEU A CA 1
ATOM 656 C C . LEU A 1 90 ? 13.867 6.019 -25.492 1.00 98.56 90 LEU A C 1
ATOM 658 O O . LEU A 1 90 ? 14.591 6.282 -26.454 1.00 98.56 90 LEU A O 1
ATOM 662 N N . SER A 1 91 ? 14.169 5.063 -24.613 1.00 98.69 91 SER A N 1
ATOM 663 C CA . SER A 1 91 ? 15.390 4.282 -24.738 1.00 98.69 91 SER A CA 1
ATOM 664 C C . SER A 1 91 ? 15.397 3.371 -25.969 1.00 98.69 91 SER A C 1
ATOM 666 O O . SER A 1 91 ? 16.413 3.325 -26.666 1.00 98.69 91 SER A O 1
ATOM 668 N N . LYS A 1 92 ? 14.265 2.732 -26.315 1.00 98.62 92 LYS A N 1
ATOM 669 C CA . LYS A 1 92 ? 14.127 1.970 -27.574 1.00 98.62 92 LYS A CA 1
ATOM 670 C C . LYS A 1 92 ? 14.481 2.827 -28.791 1.00 98.62 92 LYS A C 1
ATOM 672 O O . LYS A 1 92 ? 15.086 2.341 -29.742 1.00 98.62 92 LYS A O 1
ATOM 677 N N . ARG A 1 93 ? 14.122 4.112 -28.741 1.00 98.44 93 ARG A N 1
ATOM 678 C CA . ARG A 1 93 ? 14.351 5.108 -29.800 1.00 98.44 93 ARG A CA 1
ATOM 679 C C . ARG A 1 93 ? 15.734 5.774 -29.730 1.00 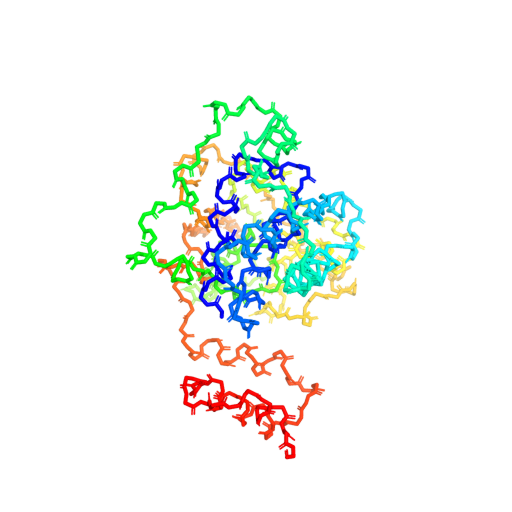98.44 93 ARG A C 1
ATOM 681 O O . ARG A 1 93 ? 15.983 6.722 -30.467 1.00 98.44 93 ARG A O 1
ATOM 688 N N . GLY A 1 94 ? 16.630 5.290 -28.869 1.00 98.12 94 GLY A N 1
ATOM 689 C CA . GLY A 1 94 ? 18.022 5.740 -28.794 1.00 98.12 94 GLY A CA 1
ATOM 690 C C . GLY A 1 94 ? 18.296 6.865 -27.795 1.00 98.12 94 GLY A C 1
ATOM 691 O O . GLY A 1 94 ? 19.413 7.380 -27.770 1.00 98.12 94 GLY A O 1
ATOM 692 N N . MET A 1 95 ? 17.333 7.251 -26.949 1.00 98.31 95 MET A N 1
ATOM 693 C CA . MET A 1 95 ? 17.607 8.217 -25.884 1.00 98.31 95 MET A CA 1
ATOM 694 C C . MET A 1 95 ? 18.521 7.604 -24.818 1.00 98.31 95 MET A C 1
ATOM 696 O O . MET A 1 95 ? 18.185 6.595 -24.192 1.00 98.31 95 MET A O 1
ATOM 700 N N . THR A 1 96 ? 19.661 8.249 -24.581 1.00 98.56 96 THR A N 1
ATOM 701 C CA . THR A 1 96 ? 20.610 7.877 -23.527 1.00 98.56 96 THR A CA 1
ATOM 702 C C . THR A 1 96 ? 20.101 8.290 -22.148 1.00 98.56 96 THR A C 1
ATOM 704 O O . THR A 1 96 ? 19.521 9.367 -22.014 1.00 98.56 96 THR A O 1
ATOM 707 N N . GLY A 1 97 ? 20.382 7.479 -21.129 1.00 98.06 97 GLY A N 1
ATOM 708 C CA . GLY A 1 97 ? 20.089 7.771 -19.727 1.00 98.06 97 GLY A CA 1
ATOM 709 C C . GLY A 1 97 ? 21.343 7.773 -18.855 1.00 98.06 97 GLY A C 1
ATOM 710 O O . GLY A 1 97 ? 22.436 7.404 -19.286 1.00 98.06 97 GLY A O 1
ATOM 711 N N . ALA A 1 98 ? 21.196 8.195 -17.598 1.00 97.88 98 ALA A N 1
ATOM 712 C CA . ALA A 1 98 ? 22.296 8.195 -16.638 1.00 97.88 98 ALA A CA 1
ATOM 713 C C . ALA A 1 98 ? 22.700 6.757 -16.259 1.00 97.88 98 ALA A C 1
ATOM 715 O O . ALA A 1 98 ? 22.008 6.091 -15.495 1.00 97.88 98 ALA A O 1
ATOM 716 N N . ILE A 1 99 ? 23.849 6.288 -16.752 1.00 97.50 99 ILE A N 1
ATOM 717 C CA . ILE A 1 99 ? 24.295 4.893 -16.567 1.00 97.50 99 ILE A CA 1
ATOM 718 C C . ILE A 1 99 ? 24.680 4.535 -15.119 1.00 97.50 99 ILE A C 1
ATOM 720 O O . ILE A 1 99 ? 24.728 3.361 -14.782 1.00 97.50 99 ILE A O 1
ATOM 724 N N . LYS A 1 100 ? 24.938 5.540 -14.268 1.00 96.38 100 LYS A N 1
ATO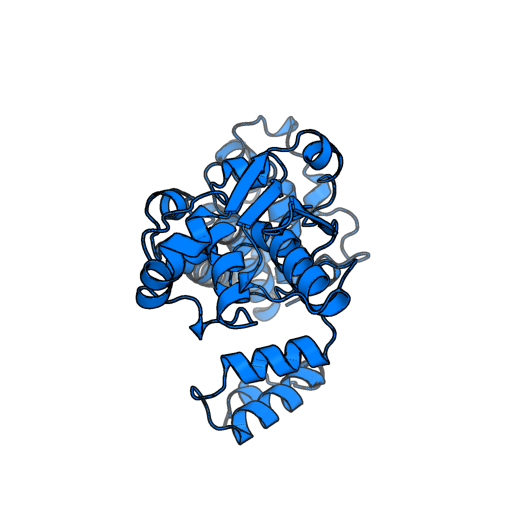M 725 C CA . LYS A 1 100 ? 25.238 5.397 -12.829 1.00 96.38 100 LYS A CA 1
ATOM 726 C C . LYS A 1 100 ? 24.123 5.986 -11.962 1.00 96.38 100 LYS A C 1
ATOM 728 O O . LYS A 1 100 ? 24.379 6.757 -11.039 1.00 96.38 100 LYS A O 1
ATOM 733 N N . ILE A 1 101 ? 22.863 5.740 -12.320 1.00 97.00 101 ILE A N 1
ATOM 734 C CA . ILE A 1 101 ? 21.722 6.366 -11.637 1.00 97.00 101 ILE A CA 1
ATOM 735 C C . ILE A 1 101 ? 21.589 5.933 -10.172 1.00 97.00 101 ILE A C 1
ATOM 737 O O . ILE A 1 101 ? 21.051 6.699 -9.377 1.00 97.00 101 ILE A O 1
ATOM 741 N N . PHE A 1 102 ? 22.103 4.759 -9.789 1.00 95.31 102 PHE A N 1
ATOM 742 C CA . PHE A 1 102 ? 22.062 4.276 -8.406 1.00 95.31 102 PHE A CA 1
ATOM 743 C C . PHE A 1 102 ? 23.221 4.816 -7.561 1.00 95.31 102 PHE A C 1
ATOM 745 O O . PHE A 1 102 ? 22.992 5.326 -6.462 1.00 95.31 102 PHE A O 1
ATOM 752 N N . GLU A 1 103 ? 24.435 4.754 -8.103 1.00 93.06 103 GLU A N 1
ATOM 753 C CA . GLU A 1 103 ? 25.710 4.925 -7.398 1.00 93.06 103 GLU A CA 1
ATOM 754 C C . GLU A 1 103 ? 26.534 6.141 -7.842 1.00 93.06 103 GLU A C 1
ATOM 756 O O . GLU A 1 103 ? 27.636 6.370 -7.355 1.00 93.06 103 GLU A O 1
ATOM 761 N N . GLY A 1 104 ? 26.056 6.930 -8.800 1.00 93.81 104 GLY A N 1
ATOM 762 C CA . GLY A 1 104 ? 26.755 8.140 -9.218 1.00 93.81 104 GLY A CA 1
ATOM 763 C C . GLY A 1 104 ? 26.791 9.201 -8.113 1.00 93.81 104 GLY A C 1
ATOM 764 O O . GLY A 1 104 ? 25.939 9.237 -7.230 1.00 93.81 104 GLY A O 1
ATOM 765 N N . GLU A 1 105 ? 27.712 10.161 -8.227 1.00 91.69 105 GLU A N 1
ATOM 766 C CA . GLU A 1 105 ? 27.808 11.308 -7.302 1.00 91.69 105 GLU A CA 1
ATOM 767 C C . GLU A 1 105 ? 26.509 12.123 -7.185 1.00 91.69 105 GLU A C 1
ATOM 769 O O . GLU A 1 105 ? 26.263 12.757 -6.159 1.00 91.69 105 GLU A O 1
ATOM 774 N N . LYS A 1 106 ? 25.685 12.106 -8.241 1.00 92.69 106 LYS A N 1
ATOM 775 C CA . LYS A 1 106 ? 24.336 12.697 -8.307 1.00 92.69 106 LYS A CA 1
ATOM 776 C C . LYS A 1 106 ? 23.240 11.627 -8.449 1.00 92.69 106 LYS A C 1
ATOM 778 O O . LYS A 1 106 ? 22.152 11.919 -8.935 1.00 92.69 106 LYS A O 1
ATOM 783 N N . GLY A 1 107 ? 23.561 10.385 -8.098 1.00 93.12 107 GLY A N 1
ATOM 784 C CA . GLY A 1 107 ? 22.668 9.238 -8.155 1.00 93.12 107 GLY A CA 1
ATOM 785 C C . GLY A 1 107 ? 21.607 9.268 -7.058 1.00 93.12 107 GLY A C 1
ATOM 786 O O . GLY A 1 107 ? 21.700 10.004 -6.070 1.00 93.12 107 GLY A O 1
ATOM 787 N N . ILE A 1 108 ? 20.585 8.438 -7.240 1.00 91.88 108 ILE A N 1
ATOM 788 C CA . ILE A 1 108 ? 19.383 8.422 -6.411 1.00 91.88 108 ILE A CA 1
ATOM 789 C C . ILE A 1 108 ? 19.672 8.043 -4.956 1.00 91.88 108 ILE A C 1
ATOM 791 O O . ILE A 1 108 ? 19.020 8.588 -4.068 1.00 91.88 108 ILE A O 1
ATOM 795 N N . CYS A 1 109 ? 20.666 7.184 -4.687 1.00 89.44 109 CYS A N 1
ATOM 796 C CA . CYS A 1 109 ? 20.986 6.817 -3.308 1.00 89.44 109 CYS A CA 1
ATOM 797 C C . CYS A 1 109 ? 21.397 8.045 -2.493 1.00 89.44 109 CYS A C 1
ATOM 799 O O . CYS A 1 109 ? 20.791 8.345 -1.467 1.00 89.44 109 CYS A O 1
ATOM 801 N N . ARG A 1 110 ? 22.361 8.824 -2.995 1.00 89.31 110 ARG A N 1
ATOM 802 C CA . ARG A 1 110 ? 22.798 10.055 -2.329 1.00 89.31 110 ARG A CA 1
ATOM 803 C C . ARG A 1 110 ? 21.682 11.094 -2.278 1.00 89.31 110 ARG A C 1
ATOM 805 O O . ARG A 1 110 ? 21.481 11.727 -1.244 1.00 89.31 110 ARG A O 1
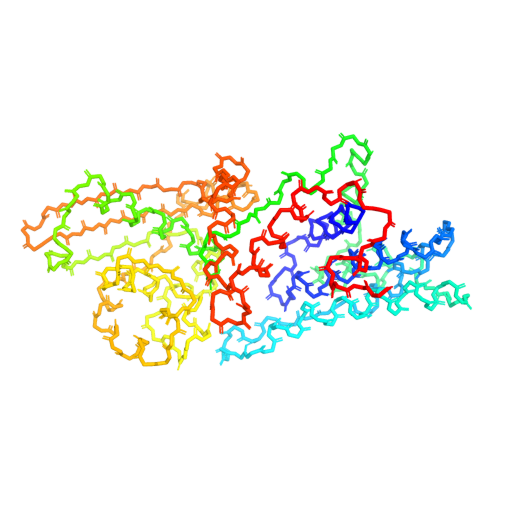ATOM 812 N N . ALA A 1 111 ? 20.955 11.269 -3.383 1.00 89.06 111 ALA A N 1
ATOM 813 C CA . ALA A 1 111 ? 19.925 12.297 -3.498 1.00 89.06 111 ALA A CA 1
ATOM 814 C C . ALA A 1 111 ? 18.771 12.102 -2.502 1.00 89.06 111 ALA A C 1
ATOM 816 O O . ALA A 1 111 ? 18.303 13.077 -1.913 1.00 89.06 111 ALA A O 1
ATOM 817 N N . ILE A 1 112 ? 18.326 10.857 -2.302 1.00 87.50 112 ILE A N 1
ATOM 818 C CA . ILE A 1 112 ? 17.213 10.555 -1.399 1.00 87.50 112 ILE A CA 1
ATOM 819 C C . ILE A 1 112 ? 17.724 10.296 0.024 1.00 87.50 112 ILE A C 1
ATOM 821 O O . ILE A 1 112 ? 17.232 10.928 0.959 1.00 87.50 112 ILE A O 1
ATOM 825 N N . ASN A 1 113 ? 18.732 9.430 0.202 1.00 82.81 113 ASN A N 1
ATOM 826 C CA . ASN A 1 113 ? 19.186 8.997 1.534 1.00 82.81 113 ASN A CA 1
ATOM 827 C C . ASN A 1 113 ? 20.049 10.042 2.238 1.00 82.81 113 ASN A C 1
ATOM 829 O O . ASN A 1 113 ? 20.201 9.969 3.454 1.00 82.81 113 ASN A O 1
ATOM 833 N N . ARG A 1 114 ? 20.593 11.022 1.503 1.00 84.31 114 ARG A N 1
ATOM 834 C CA . ARG A 1 114 ? 21.540 12.020 2.029 1.00 84.31 114 ARG A CA 1
ATOM 835 C C . ARG A 1 114 ? 22.756 11.373 2.715 1.00 84.31 114 ARG A C 1
ATOM 837 O O . ARG A 1 114 ? 23.298 11.932 3.663 1.00 84.31 114 ARG A O 1
ATOM 844 N N . VAL A 1 115 ? 23.173 10.207 2.219 1.00 83.06 115 VAL A N 1
ATOM 845 C CA . VAL A 1 115 ? 24.369 9.461 2.650 1.00 83.06 115 VAL A CA 1
ATOM 846 C C . VAL A 1 115 ? 25.421 9.455 1.544 1.00 83.06 115 VAL A C 1
ATOM 848 O O . VAL A 1 115 ? 25.092 9.705 0.380 1.00 83.06 115 VAL A O 1
ATOM 851 N N . ASP A 1 116 ? 26.674 9.157 1.887 1.00 84.19 116 ASP A N 1
ATOM 852 C CA . ASP A 1 116 ? 27.703 8.931 0.875 1.00 84.19 116 ASP A CA 1
ATOM 853 C C . ASP A 1 116 ? 27.422 7.638 0.099 1.00 84.19 116 ASP A C 1
ATOM 855 O O . ASP A 1 116 ? 26.935 6.650 0.643 1.00 84.19 116 ASP A O 1
ATOM 859 N N . VAL A 1 117 ? 27.792 7.616 -1.185 1.00 80.94 117 VAL A N 1
ATOM 860 C CA . VAL A 1 117 ? 27.589 6.451 -2.068 1.00 80.94 117 VAL A CA 1
ATOM 861 C C . VAL A 1 117 ? 28.220 5.177 -1.499 1.00 80.94 117 VAL A C 1
ATOM 863 O O . VAL A 1 117 ? 27.657 4.098 -1.646 1.00 80.94 117 VAL A O 1
ATOM 866 N N . LYS A 1 118 ? 29.374 5.293 -0.833 1.00 83.94 118 LYS A N 1
ATOM 867 C CA . LYS A 1 118 ? 30.081 4.161 -0.208 1.00 83.94 118 LYS A CA 1
ATOM 868 C C . LYS A 1 118 ? 29.264 3.469 0.893 1.00 83.94 118 LYS A C 1
ATOM 870 O O . LYS A 1 118 ? 29.525 2.310 1.188 1.00 83.94 118 LYS A O 1
ATOM 875 N N . ASP A 1 119 ? 28.296 4.177 1.474 1.00 85.50 119 ASP A N 1
ATOM 876 C CA . ASP A 1 119 ? 27.416 3.666 2.526 1.00 85.50 119 ASP A CA 1
ATOM 877 C C . ASP A 1 119 ? 26.128 3.054 1.934 1.00 85.50 119 ASP A C 1
ATOM 879 O O . ASP A 1 119 ? 25.297 2.504 2.656 1.00 85.50 119 ASP A O 1
ATOM 883 N N . CYS A 1 120 ? 25.950 3.125 0.609 1.00 84.62 120 CYS A N 1
ATOM 884 C CA . CYS A 1 120 ? 24.854 2.488 -0.108 1.00 84.62 120 CYS A CA 1
ATOM 885 C C . CYS A 1 120 ? 25.193 1.025 -0.413 1.00 84.62 120 CYS A C 1
ATOM 887 O O . CYS A 1 120 ? 26.147 0.729 -1.133 1.00 84.62 120 CYS A O 1
ATOM 889 N N . ASN A 1 121 ? 24.363 0.095 0.058 1.00 89.50 121 ASN A N 1
ATOM 890 C CA . ASN A 1 121 ? 24.536 -1.320 -0.256 1.00 89.50 121 ASN A CA 1
ATOM 891 C C . ASN A 1 121 ? 23.974 -1.660 -1.651 1.00 89.50 121 ASN A C 1
ATOM 893 O O . ASN A 1 121 ? 22.808 -2.032 -1.792 1.00 89.50 121 ASN A O 1
ATOM 897 N N . LEU A 1 122 ? 24.812 -1.544 -2.684 1.00 91.44 122 LEU A N 1
ATOM 898 C CA . LEU A 1 122 ? 24.444 -1.869 -4.069 1.00 91.44 122 LEU A CA 1
ATOM 899 C C . LEU A 1 122 ? 24.141 -3.357 -4.290 1.00 91.44 122 LEU A C 1
ATOM 901 O O . LEU A 1 122 ? 23.411 -3.682 -5.226 1.00 91.44 122 LEU A O 1
ATOM 905 N N . GLU A 1 123 ? 24.656 -4.258 -3.447 1.00 93.69 123 GLU A N 1
ATOM 906 C CA . GLU A 1 123 ? 24.462 -5.703 -3.622 1.00 93.69 123 GLU A CA 1
ATOM 907 C C . GLU A 1 123 ? 22.978 -6.087 -3.567 1.00 93.69 123 GLU A C 1
ATOM 909 O O . GLU A 1 123 ? 22.549 -6.964 -4.316 1.00 93.69 123 GLU A O 1
ATOM 914 N N . ILE A 1 124 ? 22.164 -5.358 -2.791 1.00 92.50 124 ILE A N 1
ATOM 915 C CA . ILE A 1 124 ? 20.702 -5.545 -2.688 1.00 92.50 124 ILE A CA 1
ATOM 916 C C . ILE A 1 124 ? 20.023 -5.532 -4.071 1.00 92.50 124 ILE A C 1
ATOM 918 O O . ILE A 1 124 ? 19.061 -6.270 -4.320 1.00 92.50 124 ILE A O 1
ATOM 922 N N . LEU A 1 125 ? 20.540 -4.732 -5.010 1.00 94.19 125 LEU A N 1
ATOM 923 C CA . LEU A 1 125 ? 19.981 -4.609 -6.359 1.00 94.19 125 LEU A CA 1
ATOM 924 C C . LEU A 1 125 ? 20.111 -5.896 -7.187 1.00 94.19 125 LEU A C 1
ATOM 926 O O . LEU A 1 125 ? 19.333 -6.088 -8.120 1.00 94.19 125 LEU A O 1
ATOM 930 N N . ILE A 1 126 ? 21.058 -6.777 -6.857 1.00 94.38 126 ILE A N 1
ATOM 931 C CA . ILE A 1 126 ? 21.393 -7.969 -7.659 1.00 94.38 126 ILE A CA 1
ATOM 932 C C . ILE A 1 126 ? 21.437 -9.273 -6.851 1.00 94.38 126 ILE A C 1
ATOM 934 O O . ILE A 1 126 ? 21.563 -10.356 -7.425 1.00 94.38 126 ILE A O 1
ATOM 938 N N . GLU A 1 127 ? 21.321 -9.199 -5.528 1.00 93.81 127 GLU A N 1
ATOM 939 C CA . GLU A 1 127 ? 21.450 -10.344 -4.631 1.00 93.81 127 GLU A CA 1
ATOM 940 C C . GLU A 1 127 ? 20.469 -11.473 -4.994 1.00 93.81 127 GLU A C 1
ATOM 942 O O . GLU A 1 127 ? 19.258 -11.267 -5.027 1.00 93.81 127 GLU A O 1
ATOM 947 N N . ASN A 1 128 ? 20.955 -12.693 -5.236 1.00 91.62 128 ASN A N 1
ATOM 948 C CA . ASN A 1 128 ? 20.114 -13.854 -5.576 1.00 91.62 128 ASN A CA 1
ATOM 949 C C . ASN A 1 128 ? 19.219 -13.673 -6.823 1.00 91.62 128 ASN A C 1
ATOM 951 O O . ASN A 1 128 ? 18.212 -14.378 -6.965 1.00 91.62 128 ASN A O 1
ATOM 955 N N . LEU A 1 129 ? 19.572 -12.759 -7.736 1.00 91.62 129 LEU A N 1
ATOM 956 C CA . LEU A 1 129 ? 18.821 -12.539 -8.972 1.00 91.62 129 LEU A CA 1
ATOM 957 C C . LEU A 1 129 ? 18.711 -13.841 -9.786 1.00 91.62 129 LEU A C 1
ATOM 959 O O . LEU A 1 129 ? 19.678 -14.587 -9.934 1.00 91.62 129 LEU A O 1
ATOM 963 N N . GLY A 1 130 ? 17.506 -14.141 -10.274 1.00 89.12 130 GLY A N 1
ATOM 964 C CA . GLY A 1 130 ? 17.209 -15.376 -11.011 1.00 89.12 130 GLY A CA 1
ATOM 965 C C . GLY A 1 130 ? 17.106 -16.644 -10.151 1.00 89.12 130 GLY A C 1
ATOM 966 O O . GLY A 1 130 ? 16.801 -17.703 -10.689 1.00 89.12 130 GLY A O 1
ATOM 967 N N . LYS A 1 131 ? 17.332 -16.554 -8.832 1.00 92.69 131 LYS A N 1
ATOM 968 C CA . LYS A 1 131 ? 17.181 -17.679 -7.888 1.00 92.69 131 LYS A CA 1
ATOM 969 C C . LYS A 1 131 ? 16.012 -17.485 -6.928 1.00 92.69 131 LYS A C 1
ATOM 971 O O . LYS A 1 131 ? 15.280 -18.431 -6.658 1.00 92.69 131 LYS A O 1
ATOM 976 N N . LYS A 1 132 ? 15.845 -16.269 -6.402 1.00 90.56 132 LYS A N 1
ATOM 977 C CA . LYS A 1 132 ? 14.733 -15.888 -5.523 1.00 90.56 132 LYS A CA 1
ATOM 978 C C . LYS A 1 132 ? 14.054 -14.655 -6.094 1.00 90.56 132 LYS A C 1
ATOM 980 O O . LYS A 1 132 ? 14.713 -13.637 -6.285 1.00 90.56 132 LYS A O 1
ATOM 985 N N . TYR A 1 133 ? 12.758 -14.766 -6.367 1.00 92.38 133 TYR A N 1
ATOM 986 C CA . TYR A 1 133 ? 11.975 -13.687 -6.953 1.00 92.38 133 TYR A CA 1
ATOM 987 C C . TYR A 1 133 ? 11.196 -12.933 -5.881 1.00 92.38 133 TYR A C 1
ATOM 989 O O . TYR A 1 133 ? 10.378 -13.517 -5.171 1.00 92.38 133 TYR A O 1
ATOM 997 N N . LYS A 1 134 ? 11.382 -11.615 -5.832 1.00 92.12 134 LYS A N 1
ATOM 998 C CA . LYS A 1 134 ? 10.740 -10.714 -4.871 1.00 92.12 134 LYS A CA 1
ATOM 999 C C . LYS A 1 134 ? 9.224 -10.649 -5.003 1.00 92.12 134 LYS A C 1
ATOM 1001 O O . LYS A 1 134 ? 8.548 -10.322 -4.038 1.00 92.12 134 LYS A O 1
ATOM 1006 N N . ILE A 1 135 ? 8.667 -10.998 -6.166 1.00 92.12 135 ILE A N 1
ATOM 1007 C CA . ILE A 1 135 ? 7.209 -11.060 -6.350 1.00 92.12 135 ILE A CA 1
ATOM 1008 C C . ILE A 1 135 ? 6.531 -12.073 -5.411 1.00 92.12 135 ILE A C 1
ATOM 1010 O O . ILE A 1 135 ? 5.375 -11.875 -5.055 1.00 92.12 135 ILE A O 1
ATOM 1014 N N . ALA A 1 136 ? 7.242 -13.122 -4.982 1.00 89.12 136 ALA A N 1
ATOM 1015 C CA . ALA A 1 136 ? 6.714 -14.118 -4.049 1.00 89.12 136 ALA A CA 1
ATOM 1016 C C . ALA A 1 136 ? 6.605 -13.596 -2.602 1.00 89.12 136 ALA A C 1
ATOM 1018 O O . ALA A 1 136 ? 5.875 -14.172 -1.806 1.00 89.12 136 ALA A O 1
ATOM 1019 N N . GLU A 1 137 ? 7.293 -12.495 -2.284 1.00 87.06 137 GLU A N 1
ATOM 1020 C CA . GLU A 1 137 ? 7.317 -11.847 -0.961 1.00 87.06 137 GLU A CA 1
ATOM 1021 C C . GLU A 1 137 ? 6.250 -10.724 -0.861 1.00 87.06 137 GLU A C 1
ATOM 1023 O O . GLU A 1 137 ? 6.194 -9.969 0.110 1.00 87.06 137 GLU A O 1
ATOM 1028 N N . VAL A 1 138 ? 5.412 -10.544 -1.893 1.00 90.44 138 VAL A N 1
ATOM 1029 C CA . VAL A 1 138 ? 4.433 -9.447 -1.970 1.00 90.44 138 VAL A CA 1
ATOM 1030 C C . VAL A 1 138 ? 3.204 -9.746 -1.127 1.00 90.44 138 VAL A C 1
ATOM 1032 O O . VAL A 1 138 ? 2.556 -10.778 -1.285 1.00 90.44 138 VAL A O 1
ATOM 1035 N N . SER A 1 139 ? 2.805 -8.771 -0.312 1.00 91.50 139 SER A N 1
ATOM 1036 C CA . SER A 1 139 ? 1.560 -8.843 0.441 1.00 91.50 139 SER A CA 1
ATOM 1037 C C . SER A 1 139 ? 0.344 -8.377 -0.361 1.00 91.50 139 SER A C 1
ATOM 1039 O O . SER A 1 139 ? 0.382 -7.387 -1.100 1.00 91.50 139 SER A O 1
ATOM 1041 N N . VAL A 1 140 ? -0.782 -9.066 -0.165 1.00 93.69 140 VAL A N 1
ATOM 1042 C CA . VAL A 1 140 ? -2.092 -8.649 -0.682 1.00 93.69 140 VAL A CA 1
ATOM 1043 C C . VAL A 1 140 ? -2.909 -8.088 0.470 1.00 93.69 140 VAL A C 1
ATOM 1045 O O . VAL A 1 140 ? -3.206 -8.790 1.426 1.00 93.69 140 VAL A O 1
ATOM 1048 N N . LYS A 1 141 ? -3.293 -6.814 0.380 1.00 95.25 141 LYS A N 1
ATOM 1049 C CA . LYS A 1 141 ? -4.042 -6.144 1.450 1.00 95.25 141 LYS A CA 1
ATOM 1050 C C . LYS A 1 141 ? -5.460 -6.710 1.601 1.00 95.25 141 LYS A C 1
ATOM 1052 O O . LYS A 1 141 ? -6.209 -6.602 0.629 1.00 95.25 141 LYS A O 1
ATOM 1057 N N . PRO A 1 142 ? -5.881 -7.188 2.779 1.00 94.94 142 PRO A N 1
ATOM 1058 C CA . PRO A 1 142 ? -7.277 -7.552 3.025 1.00 94.94 142 PRO A CA 1
ATOM 1059 C C . PRO A 1 142 ? -8.174 -6.313 3.169 1.00 94.94 142 PRO A C 1
ATOM 1061 O O . PRO A 1 142 ? -9.287 -6.310 2.656 1.00 94.94 142 PRO A O 1
ATOM 1064 N N . TYR A 1 143 ? -7.659 -5.229 3.765 1.00 96.38 143 TYR A N 1
ATOM 1065 C CA . TYR A 1 143 ? -8.437 -4.024 4.086 1.00 96.38 143 TYR A CA 1
ATOM 1066 C C . TYR A 1 143 ? -7.999 -2.798 3.262 1.00 96.38 143 TYR A C 1
ATOM 1068 O O . TYR A 1 143 ? -6.799 -2.633 2.995 1.00 96.38 143 TYR A O 1
ATOM 1076 N N . PRO A 1 144 ? -8.922 -1.887 2.885 1.00 96.00 144 PRO A N 1
ATOM 1077 C CA . PRO A 1 144 ? -8.621 -0.716 2.054 1.00 96.00 144 PRO A CA 1
ATOM 1078 C C . PRO A 1 144 ? -8.002 0.471 2.832 1.00 96.00 144 PRO A C 1
ATOM 1080 O O . PRO A 1 144 ? -8.284 1.634 2.541 1.00 96.00 144 PRO A O 1
ATOM 1083 N N . SER A 1 145 ? -7.099 0.181 3.775 1.00 96.81 145 SER A N 1
ATOM 1084 C CA . SER A 1 145 ? -6.399 1.133 4.653 1.00 96.81 145 SER A CA 1
ATOM 1085 C C . SER A 1 145 ? -4.859 1.033 4.553 1.00 96.81 145 SER A C 1
ATOM 1087 O O . SER A 1 145 ? -4.284 0.251 3.773 1.00 96.81 145 SER A O 1
ATOM 1089 N N . CYS A 1 146 ? -4.144 1.868 5.313 1.00 95.38 146 CYS A N 1
ATOM 1090 C CA . CYS A 1 146 ? -2.693 1.793 5.478 1.00 95.38 146 CYS A CA 1
ATOM 1091 C C . CYS A 1 146 ? -2.286 0.427 6.056 1.00 95.38 146 CYS A C 1
ATOM 1093 O O . CYS A 1 146 ? -2.920 -0.060 6.985 1.00 95.38 146 CYS A O 1
ATOM 1095 N N . ALA A 1 147 ? -1.211 -0.178 5.532 1.00 94.31 147 ALA A N 1
ATOM 1096 C CA . ALA A 1 147 ? -0.770 -1.514 5.958 1.00 94.31 147 ALA A CA 1
ATOM 1097 C C . ALA A 1 147 ? -0.422 -1.571 7.457 1.00 94.31 147 ALA A C 1
ATOM 1099 O O . ALA A 1 147 ? -0.642 -2.588 8.099 1.00 94.31 147 ALA A O 1
ATOM 1100 N N . GLY A 1 148 ? 0.038 -0.452 8.025 1.00 95.06 148 GLY A N 1
ATOM 1101 C CA . GLY A 1 148 ? 0.311 -0.325 9.457 1.00 95.06 148 GLY A CA 1
ATOM 1102 C C . GLY A 1 148 ? -0.913 -0.451 10.366 1.00 95.06 148 GLY A C 1
ATOM 1103 O O . GLY A 1 148 ? -0.753 -0.618 11.564 1.00 95.06 148 GLY A O 1
ATOM 1104 N N . THR A 1 149 ? -2.128 -0.381 9.815 1.00 98.06 149 THR A N 1
ATOM 1105 C CA . THR A 1 149 ? -3.372 -0.580 10.582 1.00 98.06 149 THR A CA 1
ATOM 1106 C C . THR A 1 149 ? -3.804 -2.047 10.633 1.00 98.06 149 THR A C 1
ATOM 1108 O O . THR A 1 149 ? -4.676 -2.400 11.419 1.00 98.06 149 THR A O 1
ATOM 1111 N N . HIS A 1 150 ? -3.233 -2.912 9.783 1.00 98.06 150 HIS A N 1
ATOM 1112 C CA . HIS A 1 150 ? -3.809 -4.231 9.492 1.00 98.06 150 HIS A CA 1
ATOM 1113 C C . HIS A 1 150 ? -3.698 -5.203 10.663 1.00 98.06 150 HIS A C 1
ATOM 1115 O O . HIS A 1 150 ? -4.657 -5.919 10.916 1.00 98.06 150 HIS A O 1
ATOM 1121 N N . ALA A 1 151 ? -2.601 -5.177 11.424 1.00 98.12 151 ALA A N 1
ATOM 1122 C CA . ALA A 1 151 ? -2.455 -6.044 12.593 1.00 98.12 151 ALA A CA 1
ATOM 1123 C C . ALA A 1 151 ? -3.477 -5.709 13.693 1.00 98.12 151 ALA A C 1
ATOM 1125 O O . ALA A 1 151 ? -4.081 -6.612 14.262 1.00 98.12 151 ALA A O 1
ATOM 1126 N N . ALA A 1 152 ? -3.737 -4.420 13.939 1.00 98.56 152 ALA A N 1
ATOM 1127 C CA . ALA A 1 152 ? -4.776 -3.989 14.875 1.00 98.56 152 ALA A CA 1
ATOM 1128 C C . ALA A 1 152 ? -6.189 -4.368 14.392 1.00 98.56 152 ALA A C 1
ATOM 1130 O O . ALA A 1 152 ? -7.025 -4.789 15.189 1.00 98.56 152 ALA A O 1
ATOM 1131 N N . ILE A 1 153 ? -6.450 -4.257 13.085 1.00 98.62 153 ILE A N 1
ATOM 1132 C CA . ILE A 1 153 ? -7.718 -4.694 12.482 1.00 98.62 153 ILE A CA 1
ATOM 1133 C C . ILE A 1 153 ? -7.917 -6.206 12.662 1.00 98.62 153 ILE A C 1
ATOM 1135 O O . ILE A 1 153 ? -8.983 -6.630 13.106 1.00 98.62 153 ILE A O 1
ATOM 1139 N N . ASP A 1 154 ? -6.900 -7.013 12.350 1.00 98.44 154 ASP A N 1
ATOM 1140 C CA . ASP A 1 154 ? -6.961 -8.467 12.516 1.00 98.44 154 ASP A CA 1
ATOM 1141 C C . ASP A 1 154 ? -7.196 -8.855 13.977 1.00 98.44 154 ASP A C 1
ATOM 1143 O O . ASP A 1 154 ? -8.042 -9.701 14.252 1.00 98.44 154 ASP A O 1
ATOM 1147 N N . ALA A 1 155 ? -6.505 -8.200 14.915 1.00 98.56 155 ALA A N 1
ATOM 1148 C CA . ALA A 1 155 ? -6.673 -8.442 16.344 1.00 98.56 155 ALA A CA 1
ATOM 1149 C C . ALA A 1 155 ? -8.119 -8.194 16.805 1.00 98.56 155 ALA A C 1
ATOM 1151 O O . ALA A 1 155 ? -8.669 -9.004 17.549 1.00 98.56 155 ALA A O 1
ATOM 1152 N N . ILE A 1 156 ? -8.769 -7.126 16.322 1.00 98.44 156 ILE A N 1
ATOM 1153 C CA . ILE A 1 156 ? -10.193 -6.885 16.593 1.00 98.44 156 ILE A CA 1
ATOM 1154 C C . ILE A 1 156 ? -11.057 -8.004 16.014 1.00 98.44 156 ILE A C 1
ATOM 1156 O O . ILE A 1 156 ? -11.904 -8.532 16.730 1.00 98.44 156 ILE A O 1
ATOM 1160 N N . PHE A 1 157 ? -10.853 -8.401 14.755 1.00 98.00 157 PHE A N 1
ATOM 1161 C CA . PHE A 1 157 ? -11.639 -9.492 14.172 1.00 98.00 157 PHE A CA 1
ATOM 1162 C C . PHE A 1 157 ? -11.464 -10.811 14.933 1.00 98.00 157 PHE A C 1
ATOM 1164 O O . PHE A 1 157 ? -12.458 -11.500 15.156 1.00 98.00 157 PHE A O 1
ATOM 1171 N N . TYR A 1 158 ? -10.247 -11.155 15.363 1.00 97.94 158 TYR A N 1
ATOM 1172 C CA . TYR A 1 158 ? -10.006 -12.346 16.182 1.00 97.94 158 TYR A CA 1
ATOM 1173 C C . TYR A 1 158 ? -10.725 -12.258 17.527 1.00 97.94 158 TYR A C 1
ATOM 1175 O O . TYR A 1 158 ? -11.477 -13.165 17.866 1.00 97.94 158 TYR A O 1
ATOM 1183 N N . LEU A 1 159 ? -10.604 -11.136 18.242 1.00 98.00 159 LEU A N 1
ATOM 1184 C CA . LEU A 1 159 ? -11.302 -10.937 19.514 1.00 98.00 159 LEU A CA 1
ATOM 1185 C C . LEU A 1 159 ? -12.820 -11.072 19.373 1.00 98.00 159 LEU A C 1
ATOM 1187 O O . LEU A 1 159 ? -13.444 -11.768 20.172 1.00 98.00 159 LEU A O 1
ATOM 1191 N N . LEU A 1 160 ? -13.418 -10.445 18.357 1.00 96.56 160 LEU A N 1
ATOM 1192 C CA . LEU A 1 160 ? -14.863 -10.513 18.132 1.00 96.56 160 LEU A CA 1
ATOM 1193 C C . LEU A 1 160 ? -15.325 -11.932 17.773 1.00 96.56 160 LEU A C 1
ATOM 1195 O O . LEU A 1 160 ? -16.321 -12.397 18.324 1.00 96.56 160 LEU A O 1
ATOM 1199 N N . ASN A 1 161 ? -14.596 -12.631 16.899 1.00 95.50 161 ASN A N 1
ATOM 1200 C CA . ASN A 1 161 ? -14.960 -13.980 16.457 1.00 95.50 161 ASN A CA 1
ATOM 1201 C C . ASN A 1 161 ? -14.765 -15.038 17.555 1.00 95.50 161 ASN A C 1
ATOM 1203 O O . ASN A 1 161 ? -15.593 -15.940 17.681 1.00 95.50 161 ASN A O 1
ATOM 1207 N N . ASP A 1 162 ? -13.697 -14.932 18.348 1.00 95.31 162 ASP A N 1
ATOM 1208 C CA . ASP A 1 162 ? -13.349 -15.940 19.357 1.00 95.31 162 ASP A CA 1
ATOM 1209 C C . ASP A 1 162 ? -14.222 -15.830 20.613 1.00 95.31 162 ASP A C 1
ATOM 1211 O O . ASP A 1 162 ? -14.455 -16.823 21.303 1.00 95.31 162 ASP A O 1
ATOM 1215 N N . THR A 1 163 ? -14.720 -14.627 20.919 1.00 93.31 163 THR A N 1
ATOM 1216 C CA . THR A 1 163 ? -15.456 -14.362 22.167 1.00 93.31 163 THR A CA 1
ATOM 1217 C C . THR A 1 163 ? -16.946 -14.101 21.971 1.00 93.31 163 THR A C 1
ATOM 1219 O O . THR A 1 163 ? -17.706 -14.254 22.925 1.00 93.31 163 THR A O 1
ATOM 1222 N N . ASN A 1 164 ? -17.382 -13.724 20.761 1.00 90.56 164 ASN A N 1
ATOM 1223 C CA . ASN A 1 164 ? -18.746 -13.258 20.478 1.00 90.56 164 ASN A CA 1
ATOM 1224 C C . ASN A 1 164 ? -19.232 -12.161 21.448 1.00 90.56 164 ASN A C 1
ATOM 1226 O O . ASN A 1 164 ? -20.406 -12.131 21.821 1.00 90.56 164 ASN A O 1
ATOM 1230 N N . ILE A 1 165 ? -18.330 -11.278 21.891 1.00 93.94 165 ILE A N 1
ATOM 1231 C CA . ILE A 1 165 ? -18.676 -10.196 22.819 1.00 93.94 165 ILE A CA 1
ATOM 1232 C C . ILE A 1 165 ? -19.698 -9.228 22.218 1.00 93.94 165 ILE A C 1
ATOM 1234 O O . ILE A 1 165 ? -19.656 -8.900 21.032 1.00 93.94 165 ILE A O 1
ATOM 1238 N N . ASP A 1 166 ? -20.576 -8.702 23.070 1.00 94.31 166 ASP A N 1
ATOM 1239 C CA . ASP A 1 166 ? -21.396 -7.545 22.725 1.00 94.31 166 ASP A CA 1
ATOM 1240 C C . ASP A 1 166 ? -20.512 -6.290 22.698 1.00 94.31 166 ASP A C 1
ATOM 1242 O O . ASP A 1 166 ? -19.993 -5.842 23.725 1.00 94.31 166 ASP A O 1
ATOM 1246 N N . THR A 1 167 ? -20.333 -5.714 21.508 1.00 95.00 167 THR A N 1
ATOM 1247 C CA . THR A 1 167 ? -19.468 -4.546 21.296 1.00 95.00 167 THR A CA 1
ATOM 1248 C C . THR A 1 167 ? -19.950 -3.301 22.040 1.00 95.00 167 THR A C 1
ATOM 1250 O O . THR A 1 167 ? -19.145 -2.401 22.297 1.00 95.00 167 THR A O 1
ATOM 1253 N N . SER A 1 168 ? -21.225 -3.248 22.446 1.00 95.12 168 SER A N 1
ATOM 1254 C CA . SER A 1 168 ? -21.762 -2.154 23.264 1.00 95.12 168 SER A CA 1
ATOM 1255 C C . SER A 1 168 ? -21.176 -2.123 24.682 1.00 95.12 168 SER A C 1
ATOM 1257 O O . SER A 1 168 ? -21.127 -1.055 25.297 1.00 95.12 168 SER A O 1
ATOM 1259 N N . LEU A 1 169 ? -20.651 -3.255 25.168 1.00 96.38 169 LEU A N 1
ATOM 1260 C CA . LEU A 1 169 ? -20.007 -3.381 26.478 1.00 96.38 169 LEU A CA 1
ATOM 1261 C C . LEU A 1 169 ? -18.557 -2.880 26.492 1.00 96.38 169 LEU A C 1
ATOM 1263 O O . LEU A 1 169 ? -17.940 -2.836 27.554 1.00 96.38 169 LEU A O 1
ATOM 1267 N N . ILE A 1 170 ? -17.987 -2.498 25.346 1.00 98.00 170 ILE A N 1
ATOM 1268 C CA . ILE A 1 170 ? -16.608 -2.007 25.273 1.00 98.00 170 ILE A CA 1
ATOM 1269 C C . ILE A 1 170 ? -16.545 -0.553 25.770 1.00 98.00 170 ILE A C 1
ATOM 1271 O O . ILE A 1 170 ? -17.112 0.374 25.168 1.00 98.00 170 ILE A O 1
ATOM 1275 N N . SER A 1 171 ? -15.816 -0.353 26.870 1.00 97.62 171 SER A N 1
ATOM 1276 C CA . SER A 1 171 ? -15.633 0.943 27.529 1.00 97.62 171 SER A CA 1
ATOM 1277 C C . SER A 1 171 ? -14.352 1.657 27.084 1.00 97.62 171 SER A C 1
ATOM 1279 O O . SER A 1 171 ? -14.380 2.872 26.886 1.00 97.62 171 SER A O 1
ATOM 1281 N N . LYS A 1 172 ? -13.256 0.917 26.862 1.00 98.25 172 LYS A N 1
ATOM 1282 C CA . LYS A 1 172 ? -11.960 1.442 26.395 1.00 98.25 172 LYS A CA 1
ATOM 1283 C C . LYS A 1 172 ? -11.274 0.446 25.458 1.00 98.25 172 LYS A C 1
ATOM 1285 O O . LYS A 1 172 ? -11.399 -0.764 25.639 1.00 98.25 172 LYS A O 1
ATOM 1290 N N . ILE A 1 173 ? -10.531 0.963 24.485 1.00 98.81 173 ILE A N 1
ATOM 1291 C CA . ILE A 1 173 ? -9.682 0.194 23.575 1.00 98.81 173 ILE A CA 1
ATOM 1292 C C . ILE A 1 173 ? -8.288 0.805 23.602 1.00 98.81 173 ILE A C 1
ATOM 1294 O O . ILE A 1 173 ? -8.132 2.000 23.369 1.00 98.81 173 ILE A O 1
ATOM 1298 N N . GLU A 1 174 ? -7.280 -0.010 23.867 1.00 98.88 174 GLU A N 1
ATOM 1299 C CA . GLU A 1 174 ? -5.877 0.385 23.813 1.00 98.88 174 GLU A CA 1
ATOM 1300 C C . GLU A 1 174 ? -5.173 -0.417 22.721 1.00 98.88 174 GLU A C 1
ATOM 1302 O O . GLU A 1 174 ? -5.375 -1.627 22.602 1.00 98.88 174 GLU A O 1
ATOM 1307 N N . VAL A 1 175 ? -4.391 0.265 21.888 1.00 98.88 175 VAL A N 1
ATOM 1308 C CA . VAL A 1 175 ? -3.665 -0.332 20.771 1.00 98.88 175 VAL A CA 1
ATOM 1309 C C . VAL A 1 175 ? -2.200 0.049 20.864 1.00 98.88 175 VAL A C 1
ATOM 1311 O O . VAL A 1 175 ? -1.830 1.205 20.665 1.00 98.88 175 VAL A O 1
ATOM 1314 N N . GLU A 1 176 ? -1.353 -0.933 21.109 1.00 98.75 176 GLU A N 1
ATOM 1315 C CA . GLU A 1 176 ? 0.090 -0.762 21.060 1.00 98.75 176 GLU A CA 1
ATOM 1316 C C . GLU A 1 176 ? 0.604 -0.966 19.639 1.00 98.75 176 GLU A C 1
ATOM 1318 O O . GLU A 1 176 ? 0.266 -1.953 18.976 1.00 98.75 176 GLU A O 1
ATOM 1323 N N . VAL A 1 177 ? 1.456 -0.048 19.180 1.00 98.38 177 VAL A N 1
ATOM 1324 C CA . VAL A 1 177 ? 2.100 -0.112 17.863 1.00 98.38 177 VAL A CA 1
ATOM 1325 C C . VAL A 1 177 ? 3.594 0.240 17.941 1.00 98.38 177 VAL A C 1
ATOM 1327 O O . VAL A 1 177 ? 4.013 0.966 18.845 1.00 98.38 177 VAL A O 1
ATOM 1330 N N . PRO A 1 178 ? 4.419 -0.206 16.975 1.00 96.81 178 PRO A N 1
ATOM 1331 C CA . PRO A 1 178 ? 5.800 0.243 16.846 1.00 96.81 178 PRO A CA 1
ATOM 1332 C C . PRO A 1 178 ? 5.890 1.740 16.552 1.00 96.81 178 PRO A C 1
ATOM 1334 O O . PRO A 1 178 ? 5.008 2.323 15.906 1.00 96.81 178 PRO A O 1
ATOM 1337 N N . LYS A 1 179 ? 7.032 2.335 16.897 1.00 93.69 179 LYS A N 1
ATOM 1338 C CA . LYS A 1 179 ? 7.356 3.749 16.699 1.00 93.69 179 LYS A CA 1
ATOM 1339 C C . LYS A 1 179 ? 7.079 4.213 15.281 1.00 93.69 179 LYS A C 1
ATOM 1341 O O . LYS A 1 179 ? 6.470 5.253 15.083 1.00 93.69 179 LYS A O 1
ATOM 1346 N N . ARG A 1 180 ? 7.468 3.424 14.275 1.00 90.06 180 ARG A N 1
ATOM 1347 C CA . ARG A 1 180 ? 7.259 3.789 12.866 1.00 90.06 180 ARG A CA 1
ATOM 1348 C C . ARG A 1 180 ? 5.778 3.994 12.527 1.00 90.06 180 ARG A C 1
ATOM 1350 O O . ARG A 1 180 ? 5.463 4.864 11.726 1.00 90.06 180 ARG A O 1
ATOM 1357 N N . MET A 1 181 ? 4.881 3.182 13.086 1.00 93.50 181 MET A N 1
ATOM 1358 C CA . MET A 1 181 ? 3.437 3.309 12.856 1.00 93.50 181 MET A CA 1
ATOM 1359 C C . MET A 1 181 ? 2.848 4.466 13.667 1.00 93.50 181 MET A C 1
ATOM 1361 O O . MET A 1 181 ? 1.977 5.181 13.175 1.00 93.50 181 MET A O 1
ATOM 1365 N N . TYR A 1 182 ? 3.365 4.683 14.876 1.00 95.44 182 TYR A N 1
ATOM 1366 C CA . TYR A 1 182 ? 3.000 5.826 15.706 1.00 95.44 182 TYR A CA 1
ATOM 1367 C C . TYR A 1 182 ? 3.398 7.163 15.055 1.00 95.44 182 TYR A C 1
ATOM 1369 O O . TYR A 1 182 ? 2.568 8.059 14.920 1.00 95.44 182 TYR A O 1
ATOM 1377 N N . ASP A 1 183 ? 4.636 7.270 14.567 1.00 92.19 183 ASP A N 1
ATOM 1378 C CA . ASP A 1 183 ? 5.185 8.458 13.900 1.00 92.19 183 ASP A CA 1
ATOM 1379 C C . ASP A 1 183 ? 4.485 8.757 12.559 1.00 92.19 183 ASP A C 1
ATOM 1381 O O . ASP A 1 183 ? 4.488 9.896 12.108 1.00 92.19 183 ASP A O 1
ATOM 1385 N N . LEU A 1 184 ? 3.837 7.761 11.936 1.00 90.44 184 LEU A N 1
ATOM 1386 C CA . LEU A 1 184 ? 2.965 7.955 10.766 1.00 90.44 184 LEU A CA 1
ATOM 1387 C C . LEU A 1 184 ? 1.596 8.568 11.114 1.00 90.44 184 LEU A C 1
ATOM 1389 O O . LEU A 1 184 ? 0.763 8.733 10.223 1.00 90.44 184 LEU A O 1
ATOM 1393 N N . GLY A 1 185 ? 1.325 8.857 12.389 1.00 93.94 185 GLY A N 1
ATOM 1394 C CA . GLY A 1 185 ? 0.072 9.471 12.820 1.00 93.94 185 GLY A CA 1
ATOM 1395 C C . GLY A 1 185 ? -1.122 8.515 12.831 1.00 93.94 185 GLY A C 1
ATOM 1396 O O . GLY A 1 185 ? -2.263 8.974 12.843 1.00 93.94 185 GLY A O 1
ATOM 1397 N N . LEU A 1 186 ? -0.899 7.190 12.854 1.00 97.00 186 LEU A N 1
ATOM 1398 C CA . LEU A 1 186 ? -1.995 6.206 12.815 1.00 97.00 186 LEU A CA 1
ATOM 1399 C C . LEU A 1 186 ? -2.918 6.247 14.048 1.00 97.00 186 LEU A C 1
ATOM 1401 O O . LEU A 1 186 ? -4.002 5.663 14.031 1.00 97.00 186 LEU A O 1
ATOM 1405 N N . TRP A 1 187 ? -2.505 6.966 15.092 1.00 97.88 187 TRP A N 1
ATOM 1406 C CA . TRP A 1 187 ? -3.264 7.270 16.305 1.00 97.88 187 TRP A CA 1
ATOM 1407 C C . TRP A 1 187 ? -4.314 8.379 16.131 1.00 97.88 187 TRP A C 1
ATOM 1409 O O . TRP A 1 187 ? -5.084 8.637 17.055 1.00 97.88 187 TRP A O 1
ATOM 1419 N N . ASN A 1 188 ? -4.367 9.044 14.971 1.00 95.88 188 ASN A N 1
ATOM 1420 C CA . ASN A 1 188 ? -5.277 10.160 14.727 1.00 95.88 188 ASN A CA 1
ATOM 1421 C C . ASN A 1 188 ? -6.755 9.758 14.919 1.00 95.88 188 ASN A C 1
ATOM 1423 O O . ASN A 1 188 ? -7.287 8.945 14.159 1.00 95.88 188 ASN A O 1
ATOM 1427 N N . LYS A 1 189 ? -7.428 10.372 15.901 1.00 97.38 189 LYS A N 1
ATOM 1428 C CA . LYS A 1 189 ? -8.855 10.155 16.211 1.00 97.38 189 LYS A CA 1
ATOM 1429 C C . LYS A 1 189 ? -9.804 11.084 15.450 1.00 97.38 189 LYS A C 1
ATOM 1431 O O . LYS A 1 189 ? -11.012 10.884 15.481 1.00 97.38 189 LYS A O 1
ATOM 1436 N N . THR A 1 190 ? -9.272 12.101 14.778 1.00 96.44 190 THR A N 1
ATOM 1437 C CA . THR A 1 190 ? -10.039 13.135 14.072 1.00 96.44 190 THR A CA 1
ATOM 1438 C C . THR A 1 190 ? -9.612 13.228 12.602 1.00 96.44 190 THR A C 1
ATOM 1440 O O . THR A 1 190 ? -9.176 14.286 12.132 1.00 96.44 190 THR A O 1
ATOM 1443 N N . PRO A 1 191 ? -9.700 12.125 11.826 1.00 96.25 191 PRO A N 1
ATOM 1444 C CA . PRO A 1 191 ? -9.412 12.189 10.399 1.00 96.25 191 PRO A CA 1
ATOM 1445 C C . PRO A 1 191 ? -10.338 13.210 9.724 1.00 96.25 191 PRO A C 1
ATOM 1447 O O . PRO A 1 191 ? -11.545 13.212 9.940 1.00 96.25 191 PRO A O 1
ATOM 1450 N N . LYS A 1 192 ? -9.768 14.088 8.892 1.00 93.56 192 LYS A N 1
ATOM 1451 C CA . LYS A 1 192 ? -10.506 15.204 8.270 1.00 93.56 192 LYS A CA 1
ATOM 1452 C C . LYS A 1 192 ? -11.570 14.749 7.263 1.00 93.56 192 LYS A C 1
ATOM 1454 O O . LYS A 1 192 ? -12.500 15.497 6.988 1.00 93.56 192 LYS A O 1
ATOM 1459 N N . ASN A 1 193 ? -11.379 13.576 6.660 1.00 95.19 193 ASN A N 1
ATOM 1460 C CA . ASN A 1 193 ? -12.210 13.020 5.595 1.00 95.19 193 ASN A CA 1
ATOM 1461 C C . ASN A 1 193 ? -11.973 11.502 5.459 1.00 95.19 193 ASN A C 1
ATOM 1463 O O . ASN A 1 193 ? -11.055 10.941 6.072 1.00 95.19 193 ASN A O 1
ATOM 1467 N N . ALA A 1 194 ? -12.761 10.849 4.609 1.00 95.50 194 ALA A N 1
ATOM 1468 C CA . ALA A 1 194 ? -12.699 9.422 4.297 1.00 95.50 194 ALA A CA 1
ATOM 1469 C C . ALA A 1 194 ? -11.316 8.956 3.822 1.00 95.50 194 ALA A C 1
ATOM 1471 O O . ALA A 1 194 ? -10.902 7.822 4.071 1.00 95.50 194 ALA A O 1
ATOM 1472 N N . TYR A 1 195 ? -10.581 9.820 3.120 1.00 94.12 195 TYR A N 1
ATOM 1473 C CA . TYR A 1 195 ? -9.246 9.492 2.642 1.00 94.12 195 TYR A CA 1
ATOM 1474 C C . TYR A 1 195 ? -8.230 9.462 3.794 1.00 94.12 195 TYR A C 1
ATOM 1476 O O . TYR A 1 195 ? -7.486 8.488 3.926 1.00 94.12 195 TYR A O 1
ATOM 1484 N N . ALA A 1 196 ? -8.243 10.474 4.666 1.00 95.06 196 ALA A N 1
ATOM 1485 C CA . ALA A 1 196 ? -7.426 10.518 5.879 1.00 95.06 196 ALA A CA 1
ATOM 1486 C C . ALA A 1 196 ? -7.773 9.372 6.846 1.00 95.06 196 ALA A C 1
ATOM 1488 O O . ALA A 1 196 ? -6.884 8.813 7.485 1.00 95.06 196 ALA A O 1
ATOM 1489 N N . ALA A 1 197 ? -9.039 8.951 6.891 1.00 97.44 197 ALA A N 1
ATOM 1490 C CA . ALA A 1 197 ? -9.502 7.834 7.714 1.00 97.44 197 ALA A CA 1
ATOM 1491 C C . ALA A 1 197 ? -8.804 6.498 7.385 1.00 97.44 197 ALA A C 1
ATOM 1493 O O . ALA A 1 197 ? -8.627 5.653 8.261 1.00 97.44 197 ALA A O 1
ATOM 1494 N N . LYS A 1 198 ? -8.287 6.328 6.156 1.00 96.88 198 LYS A N 1
ATOM 1495 C CA . LYS A 1 198 ? -7.460 5.167 5.763 1.00 96.88 198 LYS A CA 1
ATOM 1496 C C . LYS A 1 198 ? -6.129 5.080 6.517 1.00 96.88 198 LYS A C 1
ATOM 1498 O O . LYS A 1 198 ? -5.459 4.050 6.436 1.00 96.88 198 LYS A O 1
ATOM 1503 N N . PHE A 1 199 ? -5.742 6.136 7.224 1.00 96.94 199 PHE A N 1
ATOM 1504 C CA . PHE A 1 199 ? -4.543 6.234 8.053 1.00 96.94 199 PHE A CA 1
ATOM 1505 C C . PHE A 1 199 ? -4.897 6.416 9.538 1.00 96.94 199 PHE A C 1
ATOM 1507 O O . PHE A 1 199 ? -4.101 6.964 10.283 1.00 96.94 199 PHE A O 1
ATOM 1514 N N . SER A 1 200 ? -6.076 5.966 9.980 1.00 98.50 200 SER A N 1
ATOM 1515 C CA . SER A 1 200 ? -6.516 6.036 11.377 1.00 98.50 200 SER A CA 1
ATOM 1516 C C . SER A 1 200 ? -6.898 4.644 11.881 1.00 98.50 200 SER A C 1
ATOM 1518 O O . SER A 1 200 ? -7.876 4.053 11.416 1.00 98.50 200 SER A O 1
ATOM 1520 N N . ILE A 1 201 ? -6.133 4.111 12.839 1.00 98.81 201 ILE A N 1
ATOM 1521 C CA . ILE A 1 201 ? -6.514 2.902 13.585 1.00 98.81 201 ILE A CA 1
ATOM 1522 C C . ILE A 1 201 ? -7.839 3.130 14.333 1.00 98.81 201 ILE A C 1
ATOM 1524 O O . ILE A 1 201 ? -8.716 2.277 14.189 1.00 98.81 201 ILE A O 1
ATOM 1528 N N . PRO A 1 202 ? -8.052 4.262 15.045 1.00 98.88 202 PRO A N 1
ATOM 1529 C CA . PRO A 1 202 ? -9.332 4.556 15.689 1.00 98.88 202 PRO A CA 1
ATOM 1530 C C . PRO A 1 202 ? -10.534 4.423 14.756 1.00 98.88 202 PRO A C 1
ATOM 1532 O O . PRO A 1 202 ? -11.496 3.741 15.104 1.00 98.88 202 PRO A O 1
ATOM 1535 N N . PHE A 1 203 ? -10.466 5.006 13.554 1.00 98.81 203 PHE A N 1
ATOM 1536 C CA . PHE A 1 203 ? -11.541 4.891 12.569 1.00 98.81 203 PHE A CA 1
ATOM 1537 C C . PHE A 1 203 ? -11.756 3.445 12.122 1.00 98.81 203 PHE A C 1
ATOM 1539 O O . PHE A 1 203 ? -12.891 2.974 12.099 1.00 98.81 203 PHE A O 1
ATOM 1546 N N . CYS A 1 204 ? -10.676 2.734 11.779 1.00 98.81 204 CYS A N 1
ATOM 1547 C CA . CYS A 1 204 ? -10.775 1.353 11.307 1.00 98.81 204 CYS A CA 1
ATOM 1548 C C . CYS A 1 204 ? -11.441 0.452 12.358 1.00 98.81 204 CYS A C 1
ATOM 1550 O O . CYS A 1 204 ? -12.341 -0.311 12.017 1.00 98.81 204 CYS A O 1
ATOM 1552 N N . ILE A 1 205 ? -11.049 0.579 13.630 1.00 98.81 205 ILE A N 1
ATOM 1553 C CA . ILE A 1 205 ? -11.653 -0.172 14.737 1.00 98.81 205 ILE A CA 1
ATOM 1554 C C . ILE A 1 205 ? -13.114 0.240 14.936 1.00 98.81 205 ILE A C 1
ATOM 1556 O O . ILE A 1 205 ? -13.985 -0.625 14.995 1.00 98.81 205 ILE A O 1
ATOM 1560 N N . ALA A 1 206 ? -13.411 1.542 14.979 1.00 98.69 206 ALA A N 1
ATOM 1561 C CA . ALA A 1 206 ? -14.775 2.034 15.158 1.00 98.69 206 ALA A CA 1
ATOM 1562 C C . ALA A 1 206 ? -15.733 1.535 14.062 1.00 98.69 206 ALA A C 1
ATOM 1564 O O . ALA A 1 206 ? -16.848 1.105 14.362 1.00 98.69 206 ALA A O 1
ATOM 1565 N N . ALA A 1 207 ? -15.284 1.531 12.806 1.00 98.56 207 ALA A N 1
ATOM 1566 C CA . ALA A 1 207 ? -16.056 1.019 11.681 1.00 98.56 207 ALA A CA 1
ATOM 1567 C C . ALA A 1 207 ? -16.330 -0.488 11.814 1.00 98.56 207 ALA A C 1
ATOM 1569 O O . ALA A 1 207 ? -17.458 -0.921 11.589 1.00 98.56 207 ALA A O 1
ATOM 1570 N N . ILE A 1 208 ? -15.348 -1.282 12.253 1.00 98.38 208 ILE A N 1
ATOM 1571 C CA . ILE A 1 208 ? -15.547 -2.722 12.484 1.00 98.38 208 ILE A CA 1
ATOM 1572 C C . ILE A 1 208 ? -16.561 -2.961 13.603 1.00 98.38 208 ILE A C 1
ATOM 1574 O O . ILE A 1 208 ? -17.462 -3.775 13.432 1.00 98.38 208 ILE A O 1
ATOM 1578 N N . LEU A 1 209 ? -16.466 -2.233 14.717 1.00 98.12 209 LEU A N 1
ATOM 1579 C CA . LEU A 1 209 ? -17.399 -2.389 15.839 1.00 98.12 209 LEU A CA 1
ATOM 1580 C C . LEU A 1 209 ? -18.837 -2.013 15.469 1.00 98.12 209 LEU A C 1
ATOM 1582 O O . LEU A 1 209 ? -19.777 -2.619 15.981 1.00 98.12 209 LEU A O 1
ATOM 1586 N N . LYS A 1 210 ? -19.006 -1.026 14.584 1.00 97.56 210 LYS A N 1
ATOM 1587 C CA . LYS A 1 210 ? -20.316 -0.567 14.114 1.00 97.56 210 LYS A CA 1
ATOM 1588 C C . LYS A 1 210 ? -20.913 -1.475 13.039 1.00 97.56 210 LYS A C 1
ATOM 1590 O O . LYS A 1 210 ? -22.104 -1.771 13.087 1.00 97.56 210 LYS A O 1
ATOM 1595 N N . PHE A 1 211 ? -20.117 -1.856 12.042 1.00 96.88 211 PHE A N 1
ATOM 1596 C CA . PHE A 1 211 ? -20.606 -2.498 10.817 1.00 96.88 211 PHE A CA 1
ATOM 1597 C C . PHE A 1 211 ? -20.292 -3.997 10.740 1.00 96.88 211 PHE A C 1
ATOM 1599 O O . PHE A 1 211 ? -20.779 -4.672 9.834 1.00 96.88 211 PHE A O 1
ATOM 1606 N N . GLY A 1 212 ? -19.456 -4.521 11.639 1.00 95.88 212 GLY A N 1
ATOM 1607 C CA . GLY A 1 212 ? -18.977 -5.907 11.622 1.00 95.88 212 GLY A CA 1
ATOM 1608 C C . GLY A 1 212 ? -18.014 -6.226 10.471 1.00 95.88 212 GLY A C 1
ATOM 1609 O O . GLY A 1 212 ? -17.683 -7.387 10.247 1.00 95.88 212 GLY A O 1
ATOM 1610 N N . LYS A 1 213 ? -17.582 -5.219 9.702 1.00 94.81 213 LYS A N 1
ATOM 1611 C CA . LYS A 1 213 ? -16.718 -5.360 8.520 1.00 94.81 213 LYS A CA 1
ATOM 1612 C C . LYS A 1 213 ? -15.981 -4.056 8.211 1.00 94.81 213 LYS A C 1
ATOM 1614 O O . LYS A 1 213 ? -16.324 -3.003 8.742 1.00 94.81 213 LYS A O 1
ATOM 1619 N N . LEU A 1 214 ? -15.003 -4.130 7.306 1.00 96.25 214 LEU A N 1
ATOM 1620 C CA . LEU A 1 214 ? -14.240 -2.974 6.830 1.00 96.25 214 LEU A CA 1
ATOM 1621 C C . LEU A 1 214 ? -13.914 -3.098 5.330 1.00 96.25 214 LEU A C 1
ATOM 1623 O O . LEU A 1 214 ? -12.838 -3.561 4.946 1.00 96.25 214 LEU A O 1
ATOM 1627 N N . GLY A 1 215 ? -14.861 -2.702 4.482 1.00 94.31 215 GLY A N 1
ATOM 1628 C CA . GLY A 1 215 ? -14.718 -2.603 3.030 1.00 94.31 215 GLY A CA 1
ATOM 1629 C C . GLY A 1 215 ? -14.553 -1.154 2.563 1.00 94.31 215 GLY A C 1
ATOM 1630 O O . GLY A 1 215 ? -14.282 -0.249 3.347 1.00 94.31 215 GLY A O 1
ATOM 1631 N N . VAL A 1 216 ? -14.667 -0.921 1.250 1.00 93.94 216 VAL A N 1
ATOM 1632 C CA . VAL A 1 216 ? -14.506 0.425 0.664 1.00 93.94 216 VAL A CA 1
ATOM 1633 C C . VAL A 1 216 ? -15.642 1.360 1.083 1.00 93.94 216 VAL A C 1
ATOM 1635 O O . VAL A 1 216 ? -15.386 2.530 1.350 1.00 93.94 216 VAL A O 1
ATOM 1638 N N . ALA A 1 217 ? -16.870 0.841 1.159 1.00 93.75 217 ALA A N 1
ATOM 1639 C CA . ALA A 1 217 ? -18.071 1.618 1.462 1.00 93.75 217 ALA A CA 1
ATOM 1640 C C . ALA A 1 217 ? -18.053 2.219 2.873 1.00 93.75 217 ALA A C 1
ATOM 1642 O O . ALA A 1 217 ? -18.637 3.273 3.103 1.00 93.75 217 ALA A O 1
ATOM 1643 N N . GLU A 1 218 ? -17.364 1.570 3.812 1.00 97.00 218 GLU A N 1
ATOM 1644 C CA . GLU A 1 218 ? -17.270 2.045 5.187 1.00 97.00 218 GLU A CA 1
ATOM 1645 C C . GLU A 1 218 ? -16.387 3.302 5.309 1.00 97.00 218 GLU A C 1
ATOM 1647 O O . GLU A 1 218 ? -16.574 4.074 6.246 1.00 97.00 218 GLU A O 1
ATOM 1652 N N . PHE A 1 219 ? -15.495 3.578 4.348 1.00 97.38 219 PHE A N 1
ATOM 1653 C CA . PHE A 1 219 ? -14.716 4.822 4.294 1.00 97.38 219 PHE A CA 1
ATOM 1654 C C . PHE A 1 219 ? -15.501 5.940 3.586 1.00 97.38 219 PHE A C 1
ATOM 1656 O O . PHE A 1 219 ? -15.291 6.191 2.397 1.00 97.38 219 PHE A O 1
ATOM 1663 N N . SER A 1 220 ? -16.360 6.642 4.331 1.00 97.75 220 SER A N 1
ATOM 1664 C CA . SER A 1 220 ? -17.101 7.831 3.877 1.00 97.75 220 SER A CA 1
ATOM 1665 C C . SER A 1 220 ? -16.973 9.004 4.858 1.00 97.75 220 SER A C 1
ATOM 1667 O O . SER A 1 220 ? -16.671 8.811 6.038 1.00 97.75 220 SER A O 1
ATOM 1669 N N . ASP A 1 221 ? -17.194 10.231 4.378 1.00 97.44 221 ASP A N 1
ATOM 1670 C CA . ASP A 1 221 ? -17.133 11.437 5.218 1.00 97.44 221 ASP A CA 1
ATOM 1671 C C . ASP A 1 221 ? -18.266 11.453 6.256 1.00 97.44 221 ASP A C 1
ATOM 1673 O O . ASP A 1 221 ? -18.109 11.991 7.355 1.00 97.44 221 ASP A O 1
ATOM 1677 N N . GLU A 1 222 ? -19.402 10.838 5.928 1.00 98.19 222 GLU A N 1
ATOM 1678 C CA . GLU A 1 222 ? -20.529 10.627 6.833 1.00 98.19 222 GLU A CA 1
ATOM 1679 C C . GLU A 1 222 ? -20.128 9.705 7.987 1.00 98.19 222 GLU A C 1
ATOM 1681 O O . GLU A 1 222 ? -20.298 10.072 9.151 1.00 98.19 222 GLU A O 1
ATOM 1686 N N . ASN A 1 223 ? -19.511 8.558 7.681 1.00 98.38 223 ASN A N 1
ATOM 1687 C CA . ASN A 1 223 ? -19.081 7.597 8.697 1.00 98.38 223 ASN A CA 1
ATOM 1688 C C . ASN A 1 223 ? -17.972 8.167 9.586 1.00 98.38 223 ASN A C 1
ATOM 1690 O O . ASN A 1 223 ? -17.938 7.878 10.778 1.00 98.38 223 ASN A O 1
ATOM 1694 N N . VAL A 1 224 ? -17.084 9.010 9.047 1.00 98.06 224 VAL A N 1
ATOM 1695 C CA . VAL A 1 224 ? -16.070 9.715 9.854 1.00 98.06 224 VAL A CA 1
ATOM 1696 C C . VAL A 1 224 ? -16.720 10.544 10.964 1.00 98.06 224 VAL A C 1
ATOM 1698 O O . VAL A 1 224 ? -16.218 10.555 12.088 1.00 98.06 224 VAL A O 1
ATOM 1701 N N . LYS A 1 225 ? -17.847 11.203 10.676 1.00 97.88 225 LYS A N 1
ATOM 1702 C CA . LYS A 1 225 ? -18.595 11.991 11.666 1.00 97.88 225 LYS A CA 1
ATOM 1703 C C . LYS A 1 225 ? -19.386 11.095 12.615 1.00 97.88 225 LYS A C 1
ATOM 1705 O O . LYS A 1 225 ? -19.329 11.306 13.821 1.00 97.88 225 LYS A O 1
ATOM 1710 N N . GLU A 1 226 ? -20.098 10.101 12.082 1.00 98.12 226 GLU A N 1
ATOM 1711 C CA . GLU A 1 226 ? -20.935 9.191 12.878 1.00 98.12 226 GLU A CA 1
ATOM 1712 C C . GLU A 1 226 ? -20.113 8.404 13.910 1.00 98.12 226 GLU A C 1
ATOM 1714 O O . GLU A 1 226 ? -20.570 8.160 15.025 1.00 98.12 226 GLU A O 1
ATOM 1719 N N . LEU A 1 227 ? -18.883 8.026 13.562 1.00 98.44 227 LEU A N 1
ATOM 1720 C CA . LEU A 1 227 ? -18.035 7.177 14.396 1.00 98.44 227 LEU A CA 1
ATOM 1721 C C . LEU A 1 227 ? -17.171 7.948 15.405 1.00 98.44 227 LEU A C 1
ATOM 1723 O O . LEU A 1 227 ? -16.413 7.310 16.138 1.00 98.44 227 LEU A O 1
ATOM 1727 N N . ALA A 1 228 ? -17.272 9.280 15.480 1.00 98.12 228 ALA A N 1
ATOM 1728 C CA . ALA A 1 228 ? -16.403 10.121 16.309 1.00 98.12 228 ALA A CA 1
ATOM 1729 C C . ALA A 1 228 ? -16.347 9.679 17.783 1.00 98.12 228 ALA A C 1
ATOM 1731 O O . ALA A 1 228 ? -15.261 9.518 18.344 1.00 98.12 228 ALA A O 1
ATOM 1732 N N . ASP A 1 229 ? -17.498 9.381 18.388 1.00 97.44 229 ASP A N 1
ATOM 1733 C CA . ASP A 1 229 ? -17.565 8.940 19.786 1.00 97.44 229 ASP A CA 1
ATOM 1734 C C . ASP A 1 229 ? -16.914 7.571 20.002 1.00 97.44 229 ASP A C 1
ATOM 1736 O O . ASP A 1 229 ? -16.275 7.330 21.026 1.00 97.44 229 ASP A O 1
ATOM 1740 N N . THR A 1 230 ? -17.021 6.674 19.019 1.00 98.00 230 THR A N 1
ATOM 1741 C CA . THR A 1 230 ? -16.381 5.353 19.094 1.00 98.00 230 THR A CA 1
ATOM 1742 C C . THR A 1 230 ? -14.872 5.468 18.885 1.00 98.00 230 THR A C 1
ATOM 1744 O O . THR A 1 230 ? -14.113 4.822 19.602 1.00 98.00 230 THR A O 1
ATOM 1747 N N . MET A 1 231 ? -14.418 6.341 17.977 1.00 98.56 231 MET A N 1
ATOM 1748 C CA . MET A 1 231 ? -12.990 6.634 17.793 1.00 98.56 231 MET A CA 1
ATOM 1749 C C . MET A 1 231 ? -12.353 7.185 19.074 1.00 98.56 231 MET A C 1
ATOM 1751 O O . MET A 1 231 ? -11.219 6.832 19.393 1.00 98.56 231 MET A O 1
ATOM 1755 N N . ASN A 1 232 ? -13.083 7.992 19.851 1.00 98.12 232 ASN A N 1
ATOM 1756 C CA . ASN A 1 232 ? -12.588 8.535 21.118 1.00 98.12 232 ASN A CA 1
ATOM 1757 C C . ASN A 1 232 ? -12.263 7.456 22.162 1.00 98.12 232 ASN A C 1
ATOM 1759 O O . ASN A 1 232 ? -11.371 7.677 22.982 1.00 98.12 232 ASN A O 1
ATOM 1763 N N . LYS A 1 233 ? -12.901 6.279 22.087 1.00 97.94 233 LYS A N 1
ATOM 1764 C CA . LYS A 1 233 ? -12.604 5.127 22.956 1.00 97.94 233 LYS A CA 1
ATOM 1765 C C . LYS A 1 233 ? -11.290 4.415 22.615 1.00 97.94 233 LYS A C 1
ATOM 1767 O O . LYS A 1 233 ? -10.860 3.579 23.403 1.00 97.94 233 LYS A O 1
ATOM 1772 N N . VAL A 1 234 ? -10.690 4.695 21.453 1.00 98.81 234 VAL A N 1
ATOM 1773 C CA . VAL A 1 234 ? -9.483 4.016 20.959 1.00 98.81 234 VAL A CA 1
ATOM 1774 C C . VAL A 1 234 ? -8.254 4.871 21.231 1.00 98.81 234 VAL A C 1
ATOM 1776 O O . VAL A 1 234 ? -8.065 5.907 20.597 1.00 98.81 234 VAL A O 1
ATOM 1779 N N . ASP A 1 235 ? -7.410 4.437 22.156 1.00 98.62 235 ASP A N 1
ATOM 1780 C CA . ASP A 1 235 ? -6.094 5.012 22.415 1.00 98.62 235 ASP A CA 1
ATOM 1781 C C . ASP A 1 235 ? -5.030 4.186 21.700 1.00 98.62 235 ASP A C 1
ATOM 1783 O O . ASP A 1 235 ? -4.927 2.982 21.909 1.00 98.62 235 ASP A O 1
ATOM 1787 N N . VAL A 1 236 ? -4.230 4.827 20.853 1.00 98.81 236 VAL A N 1
ATOM 1788 C CA . VAL A 1 236 ? -3.095 4.181 20.192 1.00 98.81 236 VAL A CA 1
ATOM 1789 C C . VAL A 1 236 ? -1.818 4.716 20.819 1.00 98.81 236 VAL A C 1
ATOM 1791 O O . VAL A 1 236 ? -1.609 5.930 20.848 1.00 98.81 236 VAL A O 1
ATOM 1794 N N . ILE A 1 237 ? -0.965 3.821 21.303 1.00 98.38 237 ILE A N 1
ATOM 1795 C CA . ILE A 1 237 ? 0.265 4.150 22.021 1.00 98.38 237 ILE A CA 1
ATOM 1796 C C . ILE A 1 237 ? 1.472 3.479 21.367 1.00 98.38 237 ILE A C 1
ATOM 1798 O O . ILE A 1 237 ? 1.373 2.419 20.747 1.00 98.38 237 ILE A O 1
ATOM 1802 N N . HIS A 1 238 ? 2.634 4.115 21.488 1.00 98.06 238 HIS A N 1
ATOM 1803 C CA . HIS A 1 238 ? 3.900 3.519 21.075 1.00 98.06 238 HIS A CA 1
ATOM 1804 C C . HIS A 1 238 ? 4.383 2.521 22.135 1.00 98.06 238 HIS A C 1
ATOM 1806 O O . HIS A 1 238 ? 4.473 2.869 23.310 1.00 98.06 238 HIS A O 1
ATOM 1812 N N . SER A 1 239 ? 4.735 1.310 21.698 1.00 97.75 239 SER A N 1
ATOM 1813 C CA . SER A 1 239 ? 5.342 0.258 22.517 1.00 97.75 239 SER A CA 1
ATOM 1814 C C . SER A 1 239 ? 6.793 -0.020 22.075 1.00 97.75 239 SER A C 1
ATOM 1816 O O . SER A 1 239 ? 7.008 -0.509 20.958 1.00 97.75 239 SER A O 1
ATOM 1818 N N . PRO A 1 240 ? 7.811 0.295 22.905 1.00 95.81 240 PRO A N 1
ATOM 1819 C CA . PRO A 1 240 ? 9.222 0.002 22.616 1.00 95.81 240 PRO A CA 1
ATOM 1820 C C . PRO A 1 240 ? 9.529 -1.493 22.447 1.00 95.81 240 PRO A C 1
ATOM 1822 O O . PRO A 1 240 ? 10.493 -1.871 21.779 1.00 95.81 240 PRO A O 1
ATOM 1825 N N . GLU A 1 241 ? 8.729 -2.362 23.054 1.00 95.56 241 GLU A N 1
ATOM 1826 C CA . GLU A 1 241 ? 8.804 -3.811 22.902 1.00 95.56 241 GLU A CA 1
ATOM 1827 C C . GLU A 1 241 ? 8.481 -4.212 21.460 1.00 95.56 241 GLU A C 1
ATOM 1829 O O . GLU A 1 241 ? 9.222 -4.987 20.854 1.00 95.56 241 GLU A O 1
ATOM 1834 N N . LEU A 1 242 ? 7.447 -3.607 20.870 1.00 96.06 242 LEU A N 1
ATOM 1835 C CA . LEU A 1 242 ? 7.057 -3.869 19.485 1.00 96.06 242 LEU A CA 1
ATOM 1836 C C . LEU A 1 242 ? 8.073 -3.351 18.460 1.00 96.06 242 LEU A C 1
ATOM 1838 O O . LEU A 1 242 ? 8.156 -3.911 17.367 1.00 96.06 242 LEU A O 1
ATOM 1842 N N . ASP A 1 243 ? 8.898 -2.355 18.797 1.00 93.69 243 ASP A N 1
ATOM 1843 C CA . ASP A 1 243 ? 10.014 -1.938 17.931 1.00 93.69 243 ASP A CA 1
ATOM 1844 C C . ASP A 1 243 ? 11.040 -3.058 17.738 1.00 93.69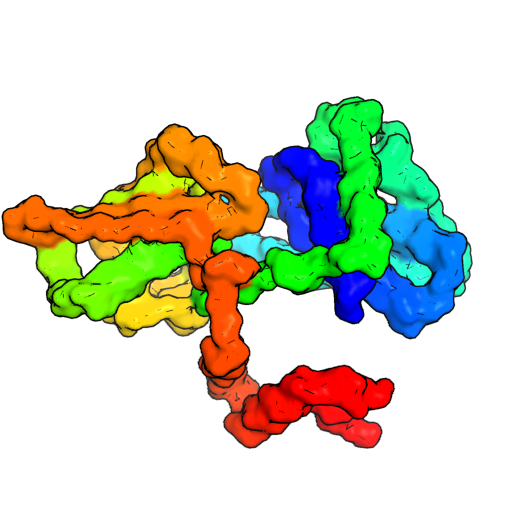 243 ASP A C 1
ATOM 1846 O O . ASP A 1 243 ? 11.591 -3.216 16.648 1.00 93.69 243 ASP A O 1
ATOM 1850 N N . LYS A 1 244 ? 11.278 -3.857 18.785 1.00 92.38 244 LYS A N 1
ATOM 1851 C CA . LYS A 1 244 ? 12.219 -4.988 18.750 1.00 92.38 244 LYS A CA 1
ATOM 1852 C C . LYS A 1 244 ? 11.674 -6.167 17.945 1.00 92.38 244 LYS A C 1
ATOM 1854 O O . LYS A 1 244 ? 12.449 -7.008 17.503 1.00 92.38 244 LYS A O 1
ATOM 1859 N N . GLU A 1 245 ? 10.359 -6.235 17.766 1.00 91.00 245 GLU A N 1
ATOM 1860 C CA . GLU A 1 245 ? 9.680 -7.294 17.015 1.00 91.00 245 GLU A CA 1
ATOM 1861 C C . GLU A 1 245 ? 9.402 -6.917 15.559 1.00 91.00 245 GLU A C 1
ATOM 1863 O O . GLU A 1 245 ? 9.304 -7.792 14.699 1.00 91.00 245 GLU A O 1
ATOM 1868 N N . ALA A 1 246 ? 9.304 -5.621 15.255 1.00 86.38 246 ALA A N 1
ATOM 1869 C CA . ALA A 1 246 ? 9.067 -5.085 13.916 1.00 86.38 246 ALA A CA 1
ATOM 1870 C C . ALA A 1 246 ? 10.326 -5.135 13.022 1.00 86.38 246 ALA A C 1
ATOM 1872 O O . ALA A 1 246 ? 10.685 -4.150 12.372 1.00 86.38 246 ALA A O 1
ATOM 1873 N N . VAL A 1 247 ? 11.012 -6.279 13.009 1.00 83.00 247 VAL A N 1
ATOM 1874 C CA . VAL A 1 247 ? 12.296 -6.483 12.318 1.00 83.00 247 VAL A CA 1
ATOM 1875 C C . VAL A 1 247 ? 12.135 -6.994 10.891 1.00 83.00 247 VAL A C 1
ATOM 1877 O O . VAL A 1 247 ? 13.004 -6.760 10.052 1.00 83.00 247 VAL A O 1
ATOM 1880 N N . GLU A 1 248 ? 11.023 -7.665 10.590 1.00 84.25 248 GLU A N 1
ATOM 1881 C CA . GLU A 1 248 ? 10.750 -8.186 9.255 1.00 84.25 248 GLU A CA 1
ATOM 1882 C C . GLU A 1 248 ? 9.955 -7.186 8.408 1.00 84.25 248 GLU A C 1
ATOM 1884 O O . GLU A 1 248 ? 9.115 -6.415 8.883 1.00 84.25 248 GLU A O 1
ATOM 1889 N N . VAL A 1 249 ? 10.228 -7.177 7.103 1.00 81.06 249 VAL A N 1
ATOM 1890 C CA . VAL A 1 249 ? 9.565 -6.257 6.178 1.00 81.06 249 VAL A CA 1
ATOM 1891 C C . VAL A 1 249 ? 8.077 -6.592 6.104 1.00 81.06 249 VAL A C 1
ATOM 1893 O O . VAL A 1 249 ? 7.689 -7.628 5.586 1.00 81.06 249 VAL A O 1
ATOM 1896 N N . GLY A 1 250 ? 7.237 -5.665 6.565 1.00 82.88 250 GLY A N 1
ATOM 1897 C CA . GLY A 1 250 ? 5.781 -5.790 6.482 1.00 82.88 250 GLY A CA 1
ATOM 1898 C C . GLY A 1 250 ? 5.116 -6.442 7.696 1.00 82.88 250 GLY A C 1
ATOM 1899 O O . GLY A 1 250 ? 3.888 -6.476 7.741 1.00 82.88 250 GLY A O 1
ATOM 1900 N N . SER A 1 251 ? 5.877 -6.888 8.698 1.00 83.44 251 SER A N 1
ATOM 1901 C CA . SER A 1 251 ? 5.358 -7.575 9.887 1.00 83.44 251 SER A CA 1
ATOM 1902 C C . SER A 1 251 ? 4.793 -6.636 10.959 1.00 83.44 251 SER A C 1
ATOM 1904 O O . SER A 1 251 ? 4.916 -6.962 12.124 1.00 83.44 251 SER A O 1
ATOM 1906 N N . TYR A 1 252 ? 4.255 -5.459 10.608 1.00 90.94 252 TYR A N 1
ATOM 1907 C CA . TYR A 1 252 ? 3.890 -4.361 11.527 1.00 90.94 252 TYR A CA 1
ATOM 1908 C C . TYR A 1 252 ? 3.063 -4.842 12.743 1.00 90.94 252 TYR A C 1
ATOM 1910 O O . TYR A 1 252 ? 1.837 -4.883 12.633 1.00 90.94 252 TYR A O 1
ATOM 1918 N N . PRO A 1 253 ? 3.679 -5.216 13.885 1.00 96.88 253 PRO A N 1
ATOM 1919 C CA . PRO A 1 253 ? 2.957 -5.929 14.924 1.00 96.88 253 PRO A CA 1
ATOM 1920 C C . PRO A 1 253 ? 2.042 -4.965 15.682 1.00 96.88 253 PRO A C 1
ATOM 1922 O O . PRO A 1 253 ? 2.294 -3.761 15.732 1.00 96.88 253 PRO A O 1
ATOM 1925 N N . SER A 1 254 ? 0.963 -5.465 16.272 1.00 98.25 254 SER A N 1
ATOM 1926 C CA . SER A 1 254 ? 0.103 -4.667 17.153 1.00 98.25 254 SER A CA 1
ATOM 1927 C C . SER A 1 254 ? -0.484 -5.528 18.260 1.00 98.25 254 SER A C 1
ATOM 1929 O O . SER A 1 254 ? -0.773 -6.708 18.040 1.00 98.25 254 SER A O 1
ATOM 1931 N N . VAL A 1 255 ? -0.677 -4.929 19.432 1.00 98.75 255 VAL A N 1
ATOM 1932 C CA . VAL A 1 255 ? -1.436 -5.522 20.542 1.00 98.75 255 VAL A CA 1
ATOM 1933 C C . VAL A 1 255 ? -2.691 -4.691 20.732 1.00 98.75 255 VAL A C 1
ATOM 1935 O O . VAL A 1 255 ? -2.608 -3.469 20.814 1.00 98.75 255 VAL A O 1
ATOM 1938 N N . VAL A 1 256 ? -3.848 -5.340 20.768 1.00 98.81 256 VAL A N 1
ATOM 1939 C CA . VAL A 1 256 ? -5.133 -4.699 21.042 1.00 98.81 256 VAL A CA 1
ATOM 1940 C C . VAL A 1 256 ? -5.673 -5.238 22.350 1.00 98.81 256 VAL A C 1
ATOM 1942 O O . VAL A 1 256 ? -5.829 -6.450 22.501 1.00 98.81 256 VAL A O 1
ATOM 1945 N N . LYS A 1 257 ? -6.009 -4.327 23.260 1.00 98.75 257 LYS A N 1
ATOM 1946 C CA . LYS A 1 257 ? -6.646 -4.621 24.537 1.00 98.75 257 LYS A CA 1
ATOM 1947 C C . LYS A 1 257 ? -7.997 -3.923 24.623 1.00 98.75 257 LYS A C 1
ATOM 1949 O O . LYS A 1 257 ? -8.094 -2.705 24.489 1.00 98.75 257 LYS A O 1
ATOM 1954 N N . LEU A 1 258 ? -9.042 -4.704 24.860 1.00 98.56 258 LEU A N 1
ATOM 1955 C CA . LEU A 1 258 ? -10.401 -4.235 25.101 1.00 98.56 258 LEU A CA 1
ATOM 1956 C C . LEU A 1 258 ? -10.674 -4.277 26.600 1.00 98.56 258 LEU A C 1
ATOM 1958 O O . LEU A 1 258 ? -10.452 -5.310 27.228 1.00 98.56 258 LEU A O 1
ATOM 1962 N N . THR A 1 259 ? -11.194 -3.188 27.154 1.00 98.56 259 THR A N 1
ATOM 1963 C CA . THR A 1 259 ? -11.750 -3.148 28.510 1.00 98.56 259 THR A CA 1
ATOM 1964 C C . THR A 1 259 ? -13.266 -3.074 28.410 1.00 98.56 259 THR A C 1
ATOM 1966 O O . THR A 1 259 ? -13.803 -2.221 27.695 1.00 98.56 259 THR A O 1
ATOM 1969 N N . LEU A 1 260 ? -13.959 -3.960 29.120 1.00 97.81 260 LEU A N 1
ATOM 1970 C CA . LEU A 1 260 ? -15.418 -3.994 29.168 1.00 97.81 260 LEU A CA 1
ATOM 1971 C C . LEU A 1 260 ? -15.967 -3.108 30.300 1.00 97.81 260 LEU A C 1
ATOM 1973 O O . LEU A 1 260 ? -15.224 -2.589 31.136 1.00 97.81 260 LEU A O 1
ATOM 1977 N N . THR A 1 261 ? -17.281 -2.891 30.333 1.00 97.31 261 THR A N 1
ATOM 1978 C CA . THR A 1 261 ? -17.956 -2.096 31.377 1.00 97.31 261 THR A CA 1
ATOM 1979 C C . THR A 1 261 ? -17.866 -2.716 32.772 1.00 97.31 261 THR A C 1
ATOM 1981 O O . THR A 1 261 ? -17.979 -1.996 33.760 1.00 97.31 261 THR A O 1
ATOM 1984 N N . ASP A 1 262 ? -17.641 -4.028 32.870 1.00 96.31 262 ASP A N 1
ATOM 1985 C CA . ASP A 1 262 ? -17.412 -4.745 34.132 1.00 96.31 262 ASP A CA 1
ATOM 1986 C C . ASP A 1 262 ? -15.929 -4.763 34.560 1.00 96.31 262 ASP A C 1
ATOM 1988 O O . ASP A 1 262 ? -15.570 -5.413 35.538 1.00 96.31 262 ASP A O 1
ATOM 1992 N N . SER A 1 263 ? -15.069 -4.015 33.855 1.00 95.62 263 SER A N 1
ATOM 1993 C CA . SER A 1 263 ? -13.609 -3.950 34.036 1.00 95.62 263 SER A CA 1
ATOM 1994 C C . SER A 1 263 ? -12.829 -5.211 33.650 1.00 95.62 263 SER A C 1
ATOM 1996 O O . SER A 1 263 ? -11.604 -5.219 33.794 1.00 95.62 263 SER A O 1
ATOM 1998 N N . SER A 1 264 ? -13.482 -6.254 33.130 1.00 97.06 264 SER A N 1
ATOM 1999 C CA . SER A 1 264 ? -12.766 -7.375 32.517 1.00 97.06 264 SER A CA 1
ATOM 2000 C C . SER A 1 264 ? -12.063 -6.932 31.229 1.00 97.06 264 SER A C 1
ATOM 2002 O O . SER A 1 264 ? -12.421 -5.921 30.610 1.00 97.06 264 SER A O 1
ATOM 2004 N N . THR A 1 265 ? -11.019 -7.668 30.837 1.00 97.94 265 THR A N 1
ATOM 2005 C CA . THR A 1 265 ? -10.202 -7.320 29.671 1.00 97.94 265 THR A CA 1
ATOM 2006 C C . THR A 1 265 ? -9.996 -8.494 28.736 1.00 97.94 265 THR A C 1
ATOM 2008 O O . THR A 1 265 ? -9.793 -9.620 29.188 1.00 97.94 265 THR A O 1
ATOM 2011 N N . LEU A 1 266 ? -9.957 -8.200 27.441 1.00 98.12 266 LEU A N 1
ATOM 2012 C CA . LEU A 1 266 ? -9.599 -9.137 26.382 1.00 98.12 266 LEU A CA 1
ATOM 2013 C C . LEU A 1 266 ? -8.415 -8.574 25.609 1.00 98.12 266 LEU A C 1
ATOM 2015 O O . LEU A 1 266 ? -8.360 -7.371 25.364 1.00 98.12 266 LEU A O 1
ATOM 2019 N N . GLU A 1 267 ? -7.476 -9.427 25.225 1.00 98.38 267 GLU A N 1
ATOM 2020 C CA . GLU A 1 267 ? -6.240 -9.001 24.577 1.00 98.38 267 GLU A CA 1
ATOM 2021 C C . GLU A 1 267 ? -5.896 -9.920 23.408 1.00 98.38 267 GLU A C 1
ATOM 2023 O O . GLU A 1 267 ? -6.053 -11.139 23.492 1.00 98.38 267 GLU A O 1
ATOM 2028 N N . CYS A 1 268 ? -5.427 -9.333 22.311 1.00 98.56 268 CYS A N 1
ATOM 2029 C CA . CYS A 1 268 ? -4.925 -10.069 21.162 1.00 98.56 268 CYS A CA 1
ATOM 2030 C C . CYS A 1 268 ? -3.710 -9.360 20.568 1.00 98.56 268 CYS A C 1
ATOM 2032 O O . CYS A 1 268 ? -3.721 -8.148 20.343 1.00 98.56 268 CYS A O 1
ATOM 2034 N N . LYS A 1 269 ? -2.671 -10.140 20.272 1.00 98.38 269 LYS A N 1
ATOM 2035 C CA . LYS A 1 269 ? -1.472 -9.688 19.576 1.00 98.38 269 LYS A CA 1
ATOM 2036 C C . LYS A 1 269 ? -1.407 -10.308 18.191 1.00 98.38 269 LYS A C 1
ATOM 2038 O O . LYS A 1 269 ? -1.518 -11.523 18.042 1.00 98.38 269 LYS A O 1
ATOM 2043 N N . VAL A 1 270 ? -1.128 -9.479 17.193 1.00 98.19 270 VAL A N 1
ATOM 2044 C CA . VAL A 1 270 ? -0.887 -9.919 15.818 1.00 98.19 270 VAL A CA 1
ATOM 2045 C C . VAL A 1 270 ? 0.485 -9.436 15.380 1.00 98.19 270 VAL A C 1
ATOM 2047 O O . VAL A 1 270 ? 0.730 -8.235 15.309 1.00 98.19 270 VAL A O 1
ATOM 2050 N N . THR A 1 271 ? 1.379 -10.377 15.070 1.00 96.25 271 THR A N 1
ATOM 2051 C CA . THR A 1 271 ? 2.708 -10.075 14.511 1.00 96.25 271 THR A CA 1
ATOM 2052 C C . THR A 1 271 ? 2.676 -10.012 12.988 1.00 96.25 271 THR A C 1
ATOM 2054 O O . THR A 1 271 ? 3.234 -9.103 12.395 1.00 96.25 271 THR A O 1
ATOM 2057 N N . TYR A 1 272 ? 2.000 -10.955 12.329 1.00 95.69 272 TYR A N 1
ATOM 2058 C CA . TYR A 1 272 ? 1.924 -10.997 10.867 1.00 95.69 272 TYR A CA 1
ATOM 2059 C C . TYR A 1 272 ? 0.484 -10.752 10.421 1.00 95.69 272 TYR A C 1
ATOM 2061 O O . TYR A 1 272 ? -0.340 -11.670 10.525 1.00 95.69 272 TYR A O 1
ATOM 2069 N N . PRO A 1 273 ? 0.158 -9.538 9.939 1.00 95.62 273 PRO A N 1
ATOM 2070 C CA . PRO A 1 273 ? -1.191 -9.253 9.484 1.00 95.62 273 PRO A CA 1
ATOM 2071 C C . PRO A 1 273 ? -1.561 -10.125 8.281 1.00 95.62 273 PRO A C 1
ATOM 2073 O O . PRO A 1 273 ? -0.702 -10.542 7.495 1.00 95.62 273 PRO A O 1
ATOM 2076 N N . LYS A 1 274 ? -2.854 -10.388 8.118 1.00 95.81 274 LYS A N 1
ATOM 2077 C CA . LYS A 1 274 ? -3.419 -11.123 6.993 1.00 95.81 274 LYS A CA 1
ATOM 2078 C C . LYS A 1 274 ? -2.983 -10.461 5.686 1.00 95.81 274 LYS A C 1
ATOM 2080 O O . LYS A 1 274 ? -3.034 -9.244 5.527 1.00 95.81 274 LYS A O 1
ATOM 2085 N N . GLY A 1 275 ? -2.519 -11.280 4.749 1.00 93.81 275 GLY A N 1
ATOM 2086 C CA . GLY A 1 275 ? -1.886 -10.841 3.510 1.00 93.81 275 GLY A CA 1
ATOM 2087 C C . GLY A 1 275 ? -0.359 -10.844 3.536 1.00 93.81 275 GLY A C 1
ATOM 2088 O O . GLY A 1 275 ? 0.231 -10.826 2.461 1.00 93.81 275 GLY A O 1
ATOM 2089 N N . HIS A 1 276 ? 0.285 -10.890 4.706 1.00 93.69 276 HIS A N 1
ATOM 2090 C CA . HIS A 1 276 ? 1.732 -11.105 4.822 1.00 93.69 276 HIS A CA 1
ATOM 2091 C C . HIS A 1 276 ? 2.127 -12.503 4.310 1.00 93.69 276 HIS A C 1
ATOM 2093 O O . HIS A 1 276 ? 1.321 -13.426 4.384 1.00 93.69 276 HIS A O 1
ATOM 2099 N N . GLU A 1 277 ? 3.370 -12.713 3.859 1.00 89.50 277 GLU A N 1
ATOM 2100 C CA . GLU A 1 277 ? 3.831 -14.029 3.365 1.00 89.50 277 GLU A CA 1
ATOM 2101 C C . GLU A 1 277 ? 3.669 -15.161 4.400 1.00 89.50 277 GLU A C 1
ATOM 2103 O O . GLU A 1 277 ? 3.326 -16.288 4.059 1.00 89.50 277 GLU A O 1
ATOM 2108 N N . LYS A 1 278 ? 3.832 -14.834 5.687 1.00 91.69 278 LYS A N 1
ATOM 2109 C CA . LYS A 1 278 ? 3.627 -15.745 6.830 1.00 91.69 278 LYS A CA 1
ATOM 2110 C C . LYS A 1 278 ? 2.167 -15.876 7.287 1.00 91.69 278 LYS A C 1
ATOM 2112 O O . LYS A 1 278 ? 1.874 -16.704 8.141 1.00 91.69 278 LYS A O 1
ATOM 2117 N N . ASN A 1 279 ? 1.259 -15.067 6.746 1.00 94.19 279 ASN A N 1
ATOM 2118 C CA . ASN A 1 279 ? -0.181 -15.142 6.998 1.00 94.19 279 ASN A CA 1
ATOM 2119 C C . ASN A 1 279 ? -0.957 -14.766 5.718 1.00 94.19 279 ASN A C 1
ATOM 2121 O O . ASN A 1 279 ? -1.619 -13.725 5.667 1.00 94.19 279 ASN A O 1
ATOM 2125 N N . PRO A 1 280 ? -0.835 -15.555 4.636 1.00 94.44 280 PRO A N 1
ATOM 2126 C CA . PRO A 1 280 ? -1.310 -15.141 3.324 1.00 94.44 280 PRO A CA 1
ATOM 2127 C C . PRO A 1 280 ? -2.841 -15.110 3.248 1.00 94.44 280 PRO A C 1
ATOM 2129 O O . PRO A 1 280 ? -3.561 -15.826 3.957 1.00 94.44 280 PRO A O 1
ATOM 2132 N N . MET A 1 281 ? -3.364 -14.284 2.342 1.00 95.25 281 MET A N 1
ATOM 2133 C CA . MET A 1 281 ? -4.747 -14.432 1.892 1.00 95.25 281 MET A CA 1
ATOM 2134 C C . MET A 1 281 ? -4.871 -15.707 1.062 1.00 95.25 281 MET A C 1
ATOM 2136 O O . MET A 1 281 ? -4.000 -16.003 0.244 1.00 95.25 281 MET A O 1
ATOM 2140 N N . LEU A 1 282 ? -5.954 -16.455 1.263 1.00 94.50 282 LEU A N 1
ATOM 2141 C CA . LEU A 1 282 ? -6.257 -17.591 0.402 1.00 94.50 282 LEU A CA 1
ATOM 2142 C C . LEU A 1 282 ? -6.787 -17.076 -0.936 1.00 94.50 282 LEU A C 1
ATOM 2144 O O . LEU A 1 282 ? -7.374 -15.996 -1.006 1.00 94.50 282 LEU A O 1
ATOM 2148 N N . GLU A 1 283 ? -6.654 -17.875 -1.991 1.00 92.88 283 GLU A N 1
ATOM 2149 C CA . GLU A 1 283 ? -7.159 -17.510 -3.318 1.00 92.88 283 GLU A CA 1
ATOM 2150 C C . GLU A 1 283 ? -8.650 -17.139 -3.282 1.00 92.88 283 GLU A C 1
ATOM 2152 O O . GLU A 1 283 ? -9.045 -16.103 -3.812 1.00 92.88 283 GLU A O 1
ATOM 2157 N N . ARG A 1 284 ? -9.462 -17.916 -2.553 1.00 94.56 284 ARG A N 1
ATOM 2158 C CA . ARG A 1 284 ? -10.887 -17.623 -2.335 1.00 94.56 284 ARG A CA 1
ATOM 2159 C C . ARG A 1 284 ? -11.132 -16.252 -1.689 1.00 94.56 284 ARG A C 1
ATOM 2161 O O . ARG A 1 284 ? -12.110 -15.591 -2.021 1.00 94.56 284 ARG A O 1
ATOM 2168 N N . ASP A 1 285 ? -10.246 -15.814 -0.790 1.00 93.81 285 ASP A N 1
ATOM 2169 C CA . ASP A 1 285 ? -10.366 -14.525 -0.101 1.00 93.81 285 ASP A CA 1
ATOM 2170 C C . ASP A 1 285 ? -10.075 -13.384 -1.093 1.00 93.81 285 ASP A C 1
ATOM 2172 O O . ASP A 1 285 ? -10.739 -12.348 -1.084 1.00 93.81 285 ASP A O 1
ATOM 2176 N N . ILE A 1 286 ? -9.101 -13.589 -1.988 1.00 94.88 286 ILE A N 1
ATOM 2177 C CA . ILE A 1 286 ? -8.734 -12.639 -3.047 1.00 94.88 286 ILE A CA 1
ATOM 2178 C C . ILE A 1 286 ? -9.844 -12.546 -4.104 1.00 94.88 286 ILE A C 1
ATOM 2180 O O . ILE A 1 286 ? -10.187 -11.438 -4.519 1.00 94.88 286 ILE A O 1
ATOM 2184 N N . GLN A 1 287 ? -10.427 -13.678 -4.512 1.00 95.06 287 GLN A N 1
ATOM 2185 C CA . GLN A 1 287 ? -11.551 -13.716 -5.454 1.00 95.06 287 GLN A CA 1
ATOM 2186 C C . GLN A 1 287 ? -12.769 -12.987 -4.881 1.00 95.06 287 GLN A C 1
ATOM 2188 O O . GLN A 1 287 ? -13.266 -12.055 -5.511 1.00 95.06 287 GLN A O 1
ATOM 2193 N N . LYS A 1 288 ? -13.173 -13.312 -3.645 1.00 93.75 288 LYS A N 1
ATOM 2194 C CA . LYS A 1 288 ? -14.268 -12.619 -2.951 1.00 93.75 288 LYS A CA 1
ATOM 2195 C C . LYS A 1 288 ? -14.021 -11.111 -2.875 1.00 93.75 288 LYS A C 1
ATOM 2197 O O . LYS A 1 288 ? -14.903 -10.314 -3.178 1.00 93.75 288 LYS A O 1
ATOM 2202 N N . LYS A 1 289 ? -12.795 -10.703 -2.541 1.00 94.50 289 LYS A N 1
ATOM 2203 C CA . LYS A 1 289 ? -12.407 -9.289 -2.532 1.00 94.50 289 LYS A CA 1
ATOM 2204 C C . LYS A 1 289 ? -12.531 -8.642 -3.919 1.00 94.50 289 LYS A C 1
ATOM 2206 O O . LYS A 1 289 ? -12.917 -7.477 -4.013 1.00 94.50 289 LYS A O 1
ATOM 2211 N N . PHE A 1 290 ? -12.163 -9.334 -4.998 1.00 95.12 290 PHE A N 1
ATOM 2212 C CA . PHE A 1 290 ? -12.341 -8.817 -6.359 1.00 95.12 290 PHE A CA 1
ATOM 2213 C C . PHE A 1 290 ? -13.825 -8.613 -6.680 1.00 95.12 290 PHE A C 1
ATOM 2215 O O . PHE A 1 290 ? -14.196 -7.540 -7.152 1.00 95.12 290 PHE A O 1
ATOM 2222 N N . GLU A 1 291 ? -14.671 -9.594 -6.357 1.00 94.62 291 GLU A N 1
ATOM 2223 C CA . GLU A 1 291 ? -16.124 -9.504 -6.530 1.00 94.62 291 GLU A CA 1
ATOM 2224 C C . GLU A 1 291 ? -16.706 -8.305 -5.778 1.00 94.62 291 GLU A C 1
ATOM 2226 O O . GLU A 1 291 ? -17.419 -7.502 -6.371 1.00 94.62 291 GLU A O 1
ATOM 2231 N N . GLU A 1 292 ? -16.352 -8.130 -4.502 1.00 92.81 292 GLU A N 1
ATOM 2232 C CA . GLU A 1 292 ? -16.826 -7.014 -3.676 1.00 92.81 292 GLU A CA 1
ATOM 2233 C C . GLU A 1 292 ? -16.418 -5.646 -4.237 1.00 92.81 292 GLU A C 1
ATOM 2235 O O . GLU A 1 292 ? -17.220 -4.715 -4.215 1.00 92.81 292 GLU A O 1
ATOM 2240 N N . ASN A 1 293 ? -15.200 -5.521 -4.772 1.00 93.12 293 ASN A N 1
ATOM 2241 C CA . ASN A 1 293 ? -14.729 -4.267 -5.367 1.00 93.12 293 ASN A CA 1
ATOM 2242 C C . ASN A 1 293 ? -15.350 -3.978 -6.740 1.00 93.12 293 ASN A C 1
ATOM 2244 O O . ASN A 1 293 ? -15.443 -2.817 -7.127 1.00 93.12 293 ASN A O 1
ATOM 2248 N N . ALA A 1 294 ? -15.729 -5.012 -7.493 1.00 94.44 294 ALA A N 1
ATOM 2249 C CA . ALA A 1 294 ? -16.289 -4.871 -8.835 1.00 94.44 294 ALA A CA 1
ATOM 2250 C C . ALA A 1 294 ? -17.826 -4.797 -8.842 1.00 94.44 294 ALA A C 1
ATOM 2252 O O . ALA A 1 294 ? -18.421 -4.306 -9.808 1.00 94.44 294 ALA A O 1
ATOM 2253 N N . LYS A 1 295 ? -18.477 -5.280 -7.779 1.00 93.81 295 LYS A N 1
ATOM 2254 C CA . LYS A 1 295 ? -19.933 -5.319 -7.653 1.00 93.81 295 LYS A CA 1
ATOM 2255 C C . LYS A 1 295 ? -20.533 -3.923 -7.814 1.00 93.81 295 LYS A C 1
ATOM 2257 O O . LYS A 1 295 ? -20.144 -2.978 -7.140 1.00 93.81 295 LYS A O 1
ATOM 2262 N N . GLY A 1 296 ? -21.509 -3.810 -8.713 1.00 93.62 296 GLY A N 1
ATOM 2263 C CA . GLY A 1 296 ? -22.181 -2.546 -9.026 1.00 93.62 296 GLY A CA 1
ATOM 2264 C C . GLY A 1 296 ? -21.401 -1.617 -9.964 1.00 93.62 296 GLY A C 1
ATOM 2265 O O . GLY A 1 296 ? -21.975 -0.635 -10.422 1.00 93.62 296 GLY A O 1
ATOM 2266 N N . LEU A 1 297 ? -20.139 -1.927 -10.294 1.00 94.38 297 LEU A N 1
ATOM 2267 C CA . LEU A 1 297 ? -19.347 -1.184 -11.285 1.00 94.38 297 LEU A CA 1
ATOM 2268 C C . LEU A 1 297 ? -19.391 -1.833 -12.671 1.00 94.38 297 LEU A C 1
ATOM 2270 O O . LEU A 1 297 ? -19.367 -1.132 -13.680 1.00 94.38 297 LEU A O 1
ATOM 2274 N N . ILE A 1 298 ? -19.451 -3.165 -12.725 1.00 93.94 298 ILE A N 1
ATOM 2275 C CA . ILE A 1 298 ? -19.530 -3.950 -13.964 1.00 93.94 298 ILE A CA 1
ATOM 2276 C C . ILE A 1 298 ? -20.535 -5.109 -13.818 1.00 93.94 298 ILE A C 1
ATOM 2278 O O . ILE A 1 298 ? -20.835 -5.508 -12.689 1.00 93.94 298 ILE A O 1
ATOM 2282 N N . PRO A 1 299 ? -21.061 -5.668 -14.929 1.00 95.25 299 PRO A N 1
ATOM 2283 C CA . PRO A 1 299 ? -21.999 -6.792 -14.879 1.00 95.25 299 PRO A CA 1
ATOM 2284 C C . PRO A 1 299 ? -21.417 -8.023 -14.169 1.00 95.25 299 PRO A C 1
ATOM 2286 O O . PRO A 1 299 ? -20.246 -8.350 -14.360 1.00 95.25 299 PRO A O 1
ATOM 2289 N N . GLU A 1 300 ? -22.239 -8.753 -13.407 1.00 94.81 300 GLU A N 1
ATOM 2290 C CA . GLU A 1 300 ? -21.791 -9.932 -12.644 1.00 94.81 300 GLU A CA 1
ATOM 2291 C C . GLU A 1 300 ? -21.189 -11.034 -13.528 1.00 94.81 300 GLU A C 1
ATOM 2293 O O . GLU A 1 300 ? -20.198 -11.659 -13.151 1.00 94.81 300 GLU A O 1
ATOM 2298 N N . ASP A 1 301 ? -21.731 -11.243 -14.731 1.00 94.31 301 ASP A N 1
ATOM 2299 C CA . ASP A 1 301 ? -21.155 -12.182 -15.701 1.00 94.31 301 ASP A CA 1
ATOM 2300 C C . ASP A 1 301 ? -19.747 -11.767 -16.139 1.00 94.31 301 ASP A C 1
ATOM 2302 O O . ASP A 1 301 ? -18.864 -12.615 -16.289 1.00 94.31 301 ASP A O 1
ATOM 2306 N N . THR A 1 302 ? -19.496 -10.462 -16.272 1.00 93.44 302 THR A N 1
ATOM 2307 C CA . THR A 1 302 ? -18.158 -9.932 -16.560 1.00 93.44 302 THR A CA 1
ATOM 2308 C C . THR A 1 302 ? -17.211 -10.180 -15.390 1.00 93.44 302 THR A C 1
ATOM 2310 O O . THR A 1 302 ? -16.075 -10.589 -15.623 1.00 93.44 302 THR A O 1
ATOM 2313 N N . ILE A 1 303 ? -17.665 -10.004 -14.143 1.00 94.81 303 ILE A N 1
ATOM 2314 C CA . ILE A 1 303 ? -16.872 -10.315 -12.940 1.00 94.81 303 ILE A CA 1
ATOM 2315 C C . ILE A 1 303 ? -16.459 -11.792 -12.953 1.00 94.81 303 ILE A C 1
ATOM 2317 O O . ILE A 1 303 ? -15.265 -12.095 -12.884 1.00 94.81 303 ILE A O 1
ATOM 2321 N N . ARG A 1 304 ? -17.424 -12.708 -13.130 1.00 93.12 304 ARG A N 1
ATOM 2322 C CA . ARG A 1 304 ? -17.172 -14.159 -13.200 1.00 93.12 304 ARG A CA 1
ATOM 2323 C C . ARG A 1 304 ? -16.200 -14.521 -14.325 1.00 93.12 304 ARG A C 1
ATOM 2325 O O . ARG A 1 304 ? -15.258 -15.287 -14.109 1.00 93.12 304 ARG A O 1
ATOM 2332 N N . ARG A 1 305 ? -16.391 -13.943 -15.518 1.00 92.31 305 ARG A N 1
ATOM 2333 C CA . ARG A 1 305 ? -15.506 -14.151 -16.674 1.00 92.31 305 ARG A CA 1
ATOM 2334 C C . ARG A 1 305 ? -14.082 -13.678 -16.390 1.00 92.31 305 ARG A C 1
ATOM 2336 O O . ARG A 1 305 ? -13.139 -14.407 -16.699 1.00 92.31 305 ARG A O 1
ATOM 2343 N N . LEU A 1 306 ? -13.911 -12.488 -15.810 1.00 93.62 306 LEU A N 1
ATOM 2344 C CA . LEU A 1 306 ? -12.594 -11.932 -15.493 1.00 93.62 306 LEU A CA 1
ATOM 2345 C C . LEU A 1 306 ? -11.859 -12.783 -14.458 1.00 93.62 306 LEU A C 1
ATOM 2347 O O . LEU A 1 306 ? -10.703 -13.122 -14.697 1.00 93.62 306 LEU A O 1
ATOM 2351 N N . ILE A 1 307 ? -12.527 -13.204 -13.377 1.00 93.69 307 ILE A N 1
ATOM 2352 C CA . ILE A 1 307 ? -11.938 -14.110 -12.374 1.00 93.69 307 ILE A CA 1
ATOM 2353 C C . ILE A 1 307 ? -11.426 -15.388 -13.049 1.00 93.69 307 ILE A C 1
ATOM 2355 O O . ILE A 1 307 ? -10.261 -15.750 -12.893 1.00 93.69 307 ILE A O 1
ATOM 2359 N N . SER A 1 308 ? -12.270 -16.023 -13.868 1.00 91.75 308 SER A N 1
ATOM 2360 C CA . SER A 1 308 ? -11.928 -17.263 -14.576 1.00 91.75 308 SER A CA 1
ATOM 2361 C C . SER A 1 308 ? -10.815 -17.101 -15.623 1.00 91.75 308 SER A C 1
ATOM 2363 O O . SER A 1 308 ? -10.124 -18.070 -15.954 1.00 91.75 308 SER A O 1
ATOM 2365 N N . SER A 1 309 ? -10.665 -15.907 -16.199 1.00 92.06 309 SER A N 1
ATOM 2366 C CA . SER A 1 309 ? -9.652 -15.633 -17.225 1.00 92.06 309 SER A CA 1
ATOM 2367 C C . SER A 1 309 ? -8.304 -15.289 -16.591 1.00 92.06 309 SER A C 1
ATOM 2369 O O . SER A 1 309 ? -7.283 -15.850 -16.976 1.00 92.06 309 SER A O 1
ATOM 2371 N N . ILE A 1 310 ? -8.303 -14.431 -15.565 1.00 91.50 310 ILE A N 1
ATOM 2372 C CA . ILE A 1 310 ? -7.095 -14.020 -14.835 1.00 91.50 310 ILE A CA 1
ATOM 2373 C C . ILE A 1 310 ? -6.444 -15.216 -14.127 1.00 91.50 310 ILE A C 1
ATOM 2375 O O . ILE A 1 310 ? -5.219 -15.301 -14.089 1.00 91.50 310 ILE A O 1
ATOM 2379 N N . SER A 1 311 ? -7.231 -16.178 -13.629 1.00 89.62 311 SER A N 1
ATOM 2380 C CA . SER A 1 311 ? -6.703 -17.396 -12.994 1.00 89.62 311 SER A CA 1
ATOM 2381 C C . SER A 1 311 ? -5.969 -18.342 -13.958 1.00 89.62 311 SER A C 1
ATOM 2383 O O . SER A 1 311 ? -5.428 -19.353 -13.522 1.00 89.62 311 SER A O 1
ATOM 2385 N N . ARG A 1 312 ? -6.006 -18.059 -15.267 1.00 90.81 312 ARG A N 1
ATOM 2386 C CA . ARG A 1 312 ? -5.347 -18.823 -16.339 1.00 90.81 312 ARG A CA 1
ATOM 2387 C C . ARG A 1 312 ? -4.539 -17.904 -17.258 1.00 90.81 312 ARG A C 1
ATOM 2389 O O . ARG A 1 312 ? -4.364 -18.212 -18.438 1.00 90.81 312 ARG A O 1
ATOM 2396 N N . LEU A 1 313 ? -4.109 -16.749 -16.744 1.00 90.44 313 LEU A N 1
ATOM 2397 C CA . LEU A 1 313 ? -3.449 -15.697 -17.515 1.00 90.44 313 LEU A CA 1
ATOM 2398 C C . LEU A 1 313 ? -2.208 -16.203 -18.262 1.00 90.44 313 LEU A C 1
ATOM 2400 O O . LEU A 1 313 ? -1.921 -15.742 -19.361 1.00 90.44 313 LEU A O 1
ATOM 2404 N N . GLU A 1 314 ? -1.503 -17.182 -17.701 1.00 90.19 314 GLU A N 1
ATOM 2405 C CA . GLU A 1 314 ? -0.326 -17.815 -18.299 1.00 90.19 314 GLU A CA 1
ATOM 2406 C C . GLU A 1 314 ? -0.609 -18.549 -19.617 1.00 90.19 314 GLU A C 1
ATOM 2408 O O . GLU A 1 314 ? 0.326 -18.891 -20.337 1.00 90.19 314 GLU A O 1
ATOM 2413 N N . ARG A 1 315 ? -1.885 -18.802 -19.930 1.00 90.12 315 ARG A N 1
ATOM 2414 C CA . ARG A 1 315 ? -2.327 -19.474 -21.159 1.00 90.12 315 ARG A CA 1
ATOM 2415 C C . ARG A 1 315 ? -2.728 -18.504 -22.267 1.00 90.12 315 ARG A C 1
ATOM 2417 O O . ARG A 1 315 ? -3.096 -18.956 -23.346 1.00 90.12 315 ARG A O 1
ATOM 2424 N N . PHE A 1 316 ? -2.716 -17.200 -21.999 1.00 89.69 316 PHE A N 1
ATOM 2425 C CA . PHE A 1 316 ? -3.049 -16.185 -22.990 1.00 89.69 316 PHE A CA 1
ATOM 2426 C C . PHE A 1 316 ? -1.796 -15.773 -23.762 1.00 89.69 316 PHE A C 1
ATOM 2428 O O . PHE A 1 316 ? -0.816 -15.328 -23.168 1.00 89.69 316 PHE A O 1
ATOM 2435 N N . GLU A 1 317 ? -1.854 -15.879 -25.089 1.00 88.81 317 GLU A N 1
ATOM 2436 C CA . GLU A 1 317 ? -0.844 -15.301 -25.986 1.00 88.81 317 GLU A CA 1
ATOM 2437 C C . GLU A 1 317 ? -1.100 -13.808 -26.237 1.00 88.81 317 GLU A C 1
ATOM 2439 O O . GLU A 1 317 ? -0.156 -13.036 -26.388 1.00 88.81 317 GLU A O 1
ATOM 2444 N N . ASP A 1 318 ? -2.371 -13.391 -26.203 1.00 89.00 318 ASP A N 1
ATOM 2445 C CA . ASP A 1 318 ? -2.791 -11.995 -26.301 1.00 89.00 318 ASP A CA 1
ATOM 2446 C C . ASP A 1 318 ? -3.628 -11.586 -25.079 1.00 89.00 318 ASP A C 1
ATOM 2448 O O . ASP A 1 318 ? -4.710 -12.116 -24.811 1.00 89.00 318 ASP A O 1
ATOM 2452 N N . VAL A 1 319 ? -3.114 -10.610 -24.327 1.00 88.88 319 VAL A N 1
ATOM 2453 C CA . VAL A 1 319 ? -3.769 -10.063 -23.133 1.00 88.88 319 VAL A CA 1
ATOM 2454 C C . VAL A 1 319 ? -4.986 -9.192 -23.477 1.00 88.88 319 VAL A C 1
ATOM 2456 O O . VAL A 1 319 ? -5.839 -8.976 -22.612 1.00 88.88 319 VAL A O 1
ATOM 2459 N N . SER A 1 320 ? -5.106 -8.715 -24.723 1.00 88.69 320 SER A N 1
ATOM 2460 C CA . SER A 1 320 ? -6.244 -7.914 -25.199 1.00 88.69 320 SER A CA 1
ATOM 2461 C C . SER A 1 320 ? -7.576 -8.665 -25.047 1.00 88.69 320 SER A C 1
ATOM 2463 O O . SER A 1 320 ? -8.600 -8.071 -24.697 1.00 88.69 320 SER A O 1
ATOM 2465 N N . LEU A 1 321 ? -7.540 -9.996 -25.172 1.00 86.19 321 LEU A N 1
ATOM 2466 C CA . LEU A 1 321 ? -8.694 -10.888 -25.050 1.00 86.19 321 LEU A CA 1
ATOM 2467 C C . LEU A 1 321 ? -9.357 -10.828 -23.663 1.00 86.19 321 LEU A C 1
ATOM 2469 O O . LEU A 1 321 ? -10.557 -11.080 -23.532 1.00 86.19 321 LEU A O 1
ATOM 2473 N N . LEU A 1 322 ? -8.627 -10.438 -22.612 1.00 84.31 322 LEU A N 1
ATOM 2474 C CA . LEU A 1 322 ? -9.221 -10.220 -21.285 1.00 84.31 322 LEU A CA 1
ATOM 2475 C C . LEU A 1 322 ? -10.222 -9.063 -21.291 1.00 84.31 322 LEU A C 1
ATOM 2477 O O . LEU A 1 322 ? -11.267 -9.127 -20.631 1.00 84.31 322 LEU A O 1
ATOM 2481 N N . PHE A 1 323 ? -9.913 -8.027 -22.065 1.00 79.81 323 PHE A N 1
ATOM 2482 C CA . PHE A 1 323 ? -10.666 -6.780 -22.142 1.00 79.81 323 PHE A CA 1
ATOM 2483 C C . PHE A 1 323 ? -11.755 -6.807 -23.219 1.00 79.81 323 PHE A C 1
ATOM 2485 O O . PHE A 1 323 ? -12.369 -5.778 -23.481 1.00 79.81 323 PHE A O 1
ATOM 2492 N N . GLY A 1 324 ? -12.041 -7.985 -23.788 1.00 69.50 324 GLY A N 1
ATOM 2493 C CA . GLY A 1 324 ? -13.021 -8.139 -24.860 1.00 69.50 324 GLY A CA 1
ATOM 2494 C C . GLY A 1 324 ? -12.485 -7.701 -26.220 1.00 69.50 324 GLY A C 1
ATOM 2495 O O . GLY A 1 324 ? -13.259 -7.155 -26.997 1.00 69.50 324 GLY A O 1
ATOM 2496 N N . GLY A 1 325 ? -11.182 -7.8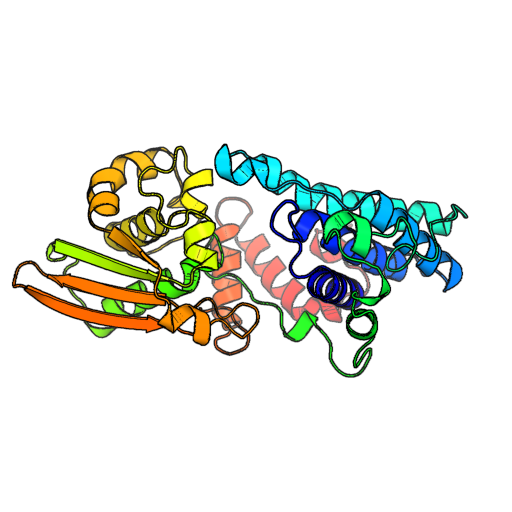95 -26.468 1.00 51.88 325 GLY A N 1
ATOM 2497 C CA . GLY A 1 325 ? -10.567 -7.641 -27.772 1.00 51.88 325 GLY A CA 1
ATOM 2498 C C . GLY A 1 325 ? -11.349 -8.305 -28.908 1.00 51.88 325 GLY A C 1
ATOM 2499 O O . GLY A 1 325 ? -11.732 -9.471 -28.783 1.00 51.88 325 GLY A O 1
ATOM 2500 N N . GLU A 1 326 ? -11.619 -7.521 -29.956 1.00 38.72 326 GLU A N 1
ATOM 2501 C CA . GLU A 1 326 ? -12.081 -7.996 -31.269 1.00 38.72 326 GLU A CA 1
ATOM 2502 C C . GLU A 1 326 ? -11.000 -8.822 -31.972 1.00 38.72 326 GLU A C 1
ATOM 2504 O O . GLU A 1 326 ? -9.808 -8.449 -31.859 1.00 38.72 326 GLU A O 1
#

Secondary structure (DSSP, 8-state):
-HHHHHHHHHHHHHTTT-TTTB-HHHHHHHHHHHHHHHHHTT--HHHHHHHHHHHHHT---BTTHHHHT-TTHHHHHHHHHHHHHHHHHHHHTT----TTTTTSTTSHHHHHH-S-GGGS-GGGGTTTTTTS-GGGG----SSSS-GGGHHHHHHHHHHHHHH---GGGEEEEEEEE-HHHHHTTTT-S--SSHHHHTT-HHHHHHHHHHHS---STT--HHHHHHTHHHHHTEEEEE-HHHHHHTTSTT---EEEEEEETTS-EEEEEESS-TTBTTBPPPHHHHHHHHHHHHBTTB-HHHHHHHHHHHTTGGG-S-GGGGGT--

Radius of gyration: 21.9 Å; chains: 1; bounding box: 52×37×65 Å